Protein 3Q6S (pdb70)

Foldseek 3Di:
DDDDCSVVFAWDAFDAWDCVVVAIWTFTDGPPDPDTDTDGCVVCCPVPVVRVVVVVVVDDDDDDDD/DDDDCRVVFAWDAFDDWDCVVVAIWTFTDTPPDPDTHIDGPVVCCPVPVVRVVVVVVVVDDDDDDDD/DDDCVVVFAFDAFDDWDQDPNFIWTFTDGPPDPDTHIDGVVVCCPPPVVRVVVNVVVVDDDPPD/DDDCVVVFAFDAFPAWDCPVVAIWTFTDGPPDDDTHIDGPVVCCPPPVVRVVVVVVVVDDDDDDD/DDDDDDDDDDDDDD/DDDDDDDDDDDDDDDD

B-factor: mean 37.42, std 15.38, range [12.49, 129.28]

Radius of gyration: 20.66 Å; Cα contacts (8 Å, |Δi|>4): 546; chains: 6; bounding box: 61×50×53 Å

CATH classification: 2.40.50.40

Solvent-accessible surface area: 15597 Å² total; per-residue (Å²): 130,90,163,6,31,79,65,66,66,102,22,26,31,4,24,6,11,45,76,109,87,72,72,26,32,0,4,0,0,1,56,94,28,76,68,0,3,69,1,40,4,158,49,0,17,98,120,12,32,87,31,0,2,48,3,0,66,54,20,26,9,51,68,81,129,165,228,83,193,5,29,79,64,70,59,108,22,62,125,7,73,6,0,12,50,91,78,75,82,37,32,0,44,0,46,0,97,158,22,144,128,27,27,82,1,39,4,162,53,0,16,111,119,12,30,83,27,0,2,50,7,0,65,126,76,24,48,64,32,63,2,36,61,132,72,6,28,84,53,67,66,101,23,45,40,3,22,13,6,69,92,56,122,71,84,24,28,0,24,0,7,0,86,151,25,95,111,6,22,62,0,41,2,170,55,0,16,110,121,13,30,88,32,0,2,48,4,0,64,55,29,27,5,20,102,66,94,119,72,5,32,82,56,66,63,108,27,75,126,10,68,7,1,0,52,72,77,73,74,30,29,0,42,0,33,1,93,143,26,142,132,36,26,44,0,42,4,150,54,0,15,110,122,10,29,76,34,0,2,67,7,0,69,141,71,21,49,53,27,38,67,107,177,92,54,120,55,20,0,0,42,2,164,64,48,162,156,140,80,70,113,22,17,0,0,78,2,77,92,38,83,159

Structure (mmCIF, N/CA/C/O backbone):
data_3Q6S
#
_entry.id   3Q6S
#
_cell.length_a   76.816
_cell.length_b   108.893
_cell.length_c   41.938
_cell.angle_alpha   90.00
_cell.angle_beta   90.00
_cell.angle_gamma   90.00
#
_symmetry.space_group_name_H-M   'P 21 21 2'
#
loop_
_entity.id
_entity.type
_entity.pdbx_description
1 polymer 'Chromobox protein homolog 1'
2 polymer 'Shugoshin-like 1'
3 water water
#
loop_
_atom_site.group_PDB
_atom_site.id
_atom_site.type_symbol
_atom_site.label_atom_id
_atom_site.label_alt_id
_atom_site.label_comp_id
_atom_site.label_asym_id
_atom_site.label_entity_id
_atom_site.label_seq_id
_atom_site.pdbx_PDB_ins_code
_atom_site.Cartn_x
_atom_site.Cartn_y
_atom_site.Cartn_z
_atom_site.occupancy
_atom_site.B_iso_or_equiv
_atom_site.auth_seq_id
_atom_site.auth_comp_id
_atom_site.auth_asym_id
_atom_site.auth_atom_id
_atom_site.pdbx_PDB_model_num
ATOM 1 N N . LYS A 1 2 ? 13.071 7.784 -2.223 1.00 57.25 109 LYS A N 1
ATOM 2 C CA . LYS A 1 2 ? 11.620 7.810 -2.148 1.00 53.77 109 LYS A CA 1
ATOM 3 C C . LYS A 1 2 ? 11.087 7.502 -0.746 1.00 56.69 109 LYS A C 1
ATOM 4 O O . LYS A 1 2 ? 10.067 8.069 -0.359 1.00 65.10 109 LYS A O 1
ATOM 6 N N . PRO A 1 3 ? 11.756 6.601 0.017 1.00 55.79 110 PRO A N 1
ATOM 7 C CA . PRO A 1 3 ? 11.119 6.198 1.284 1.00 48.91 110 PRO A CA 1
ATOM 8 C C . PRO A 1 3 ? 11.050 7.372 2.272 1.00 45.37 110 PRO A C 1
ATOM 9 O O . PRO A 1 3 ? 12.051 8.062 2.520 1.00 48.22 110 PRO A O 1
ATOM 13 N N . ARG A 1 4 ? 9.854 7.607 2.794 1.00 40.20 111 ARG A N 1
ATOM 14 C CA . ARG A 1 4 ? 9.628 8.644 3.794 1.00 38.26 111 ARG A CA 1
ATOM 15 C C . ARG A 1 4 ? 8.709 8.071 4.853 1.00 37.84 111 ARG A C 1
ATOM 16 O O . ARG A 1 4 ? 8.072 7.044 4.623 1.00 39.13 111 ARG A O 1
ATOM 24 N N . GLY A 1 5 ? 8.648 8.729 6.010 1.00 29.64 112 GLY A N 1
ATOM 25 C CA . GLY A 1 5 ? 7.813 8.277 7.102 1.00 27.41 112 GLY A CA 1
ATOM 26 C C . GLY A 1 5 ? 8.359 7.020 7.745 1.00 31.40 112 GLY A C 1
ATOM 27 O O . GLY A 1 5 ? 9.573 6.777 7.741 1.00 29.88 112 GLY A O 1
ATOM 28 N N . PHE A 1 6 ? 7.453 6.215 8.294 1.00 29.80 113 PHE A N 1
ATOM 29 C CA . PHE A 1 6 ? 7.837 4.980 8.955 1.00 25.74 113 PHE A CA 1
ATOM 30 C C . PHE A 1 6 ? 8.558 4.062 7.957 1.00 36.13 113 PHE A C 1
ATOM 31 O O . PHE A 1 6 ? 9.304 3.182 8.361 1.00 32.04 113 PHE A O 1
ATOM 39 N N . ALA A 1 7 ? 8.352 4.296 6.664 1.00 37.32 114 ALA A N 1
ATOM 40 C CA . ALA A 1 7 ? 8.984 3.452 5.646 1.00 43.55 114 ALA A CA 1
ATOM 41 C C . ALA A 1 7 ? 10.498 3.589 5.668 1.00 44.70 114 ALA A C 1
ATOM 42 O O . ALA A 1 7 ? 11.198 2.723 5.153 1.00 50.37 114 ALA A O 1
ATOM 44 N N . ARG A 1 8 ? 11.011 4.678 6.250 1.00 40.48 115 ARG A N 1
ATOM 45 C CA . ARG A 1 8 ? 12.450 4.843 6.364 1.00 41.73 115 ARG A CA 1
ATOM 46 C C . ARG A 1 8 ? 13.021 3.785 7.281 1.00 46.63 115 ARG A C 1
ATOM 47 O O . ARG A 1 8 ? 14.229 3.587 7.318 1.00 48.12 115 ARG A O 1
ATOM 55 N N . GLY A 1 9 ? 12.157 3.130 8.047 1.00 36.22 116 GLY A N 1
ATOM 56 C CA . GLY A 1 9 ? 12.615 2.176 9.039 1.00 42.72 116 GLY A CA 1
ATOM 57 C C . GLY A 1 9 ? 13.433 2.764 10.177 1.00 44.24 116 GLY A C 1
ATOM 58 O O . GLY A 1 9 ? 14.311 2.086 10.716 1.00 43.97 116 GLY A O 1
ATOM 59 N N . LEU A 1 10 ? 13.152 4.014 10.563 1.00 41.39 117 LEU A N 1
ATOM 60 C CA . LEU A 1 10 ? 13.835 4.630 11.707 1.00 32.32 117 LEU A CA 1
ATOM 61 C C . LEU A 1 10 ? 12.881 4.727 12.880 1.00 35.58 117 LEU A C 1
ATOM 62 O O . LEU A 1 10 ? 11.668 4.632 12.691 1.00 29.95 117 LEU A O 1
ATOM 67 N N . GLU A 1 11 ? 13.431 4.915 14.079 1.00 32.74 118 GLU A N 1
ATOM 68 C CA . GLU A 1 11 ? 12.620 5.022 15.294 1.00 35.63 118 GLU A CA 1
ATOM 69 C C . GLU A 1 11 ? 12.112 6.451 15.565 1.00 28.93 118 GLU A C 1
ATOM 70 O O . GLU A 1 11 ? 12.881 7.391 15.487 1.00 29.59 118 GLU A O 1
ATOM 76 N N . PRO A 1 12 ? 10.807 6.596 15.894 1.00 25.42 119 PRO A N 1
ATOM 77 C CA . PRO A 1 12 ? 10.247 7.904 16.233 1.00 26.17 119 PRO A CA 1
ATOM 78 C C . PRO A 1 12 ? 10.955 8.552 17.417 1.00 33.14 119 PRO A C 1
ATOM 79 O O . PRO A 1 12 ? 11.148 7.931 18.456 1.00 34.84 119 PRO A O 1
ATOM 83 N N . GLU A 1 13 ? 11.317 9.820 17.274 1.00 27.29 120 GLU A N 1
ATOM 84 C CA . GLU A 1 13 ? 11.898 10.558 18.387 1.00 26.94 120 GLU A CA 1
ATOM 85 C C . GLU A 1 13 ? 10.821 11.443 19.048 1.00 30.68 120 GLU A C 1
ATOM 86 O O . GLU A 1 13 ? 10.492 11.285 20.221 1.00 26.20 120 GLU A O 1
ATOM 92 N N A ARG A 1 14 ? 10.289 12.390 18.287 0.50 23.10 121 ARG A N 1
ATOM 93 N N B ARG A 1 14 ? 10.252 12.358 18.275 0.50 22.76 121 ARG A N 1
ATOM 94 C CA A ARG A 1 14 ? 9.197 13.219 18.786 0.50 23.97 121 ARG A CA 1
ATOM 95 C CA B ARG A 1 14 ? 9.208 13.228 18.810 0.50 24.34 121 ARG A CA 1
ATOM 96 C C A ARG A 1 14 ? 8.340 13.729 17.631 0.50 21.84 121 ARG A C 1
ATOM 97 C C B ARG A 1 14 ? 8.390 13.876 17.693 0.50 21.35 121 ARG A C 1
ATOM 98 O O A ARG A 1 14 ? 8.772 13.772 16.478 0.50 16.58 121 ARG A O 1
ATOM 99 O O B ARG A 1 14 ? 8.908 14.171 16.615 0.50 20.45 121 ARG A O 1
ATOM 114 N N . ILE A 1 15 ? 7.100 14.059 17.951 1.00 20.93 122 ILE A N 1
ATOM 115 C CA . ILE A 1 15 ? 6.218 14.768 17.015 1.00 19.77 122 ILE A CA 1
ATOM 116 C C . ILE A 1 15 ? 6.343 16.278 17.212 1.00 23.81 122 ILE A C 1
ATOM 117 O O . ILE A 1 15 ? 6.219 16.780 18.324 1.00 25.36 122 ILE A O 1
ATOM 122 N N . ILE A 1 16 ? 6.623 17.003 16.138 1.00 17.06 123 ILE A N 1
ATOM 123 C CA . ILE A 1 16 ? 6.884 18.428 16.271 1.00 19.05 123 ILE A CA 1
ATOM 124 C C . ILE A 1 16 ? 5.794 19.330 15.663 1.00 30.52 123 ILE A C 1
ATOM 125 O O . ILE A 1 16 ? 5.866 20.544 15.795 1.00 30.76 123 ILE A O 1
ATOM 130 N N . GLY A 1 17 ? 4.796 18.752 14.998 1.00 25.74 124 GLY A N 1
ATOM 131 C CA . GLY A 1 17 ? 3.717 19.570 14.421 1.00 20.76 124 GLY A CA 1
ATOM 132 C C . GLY A 1 17 ? 2.580 18.664 13.981 1.00 22.60 124 GLY A C 1
ATOM 133 O O . GLY A 1 17 ? 2.743 17.455 13.984 1.00 17.35 124 GLY A O 1
ATOM 134 N N . ALA A 1 18 ? 1.445 19.242 13.588 1.00 20.54 125 ALA A N 1
ATOM 135 C CA . ALA A 1 18 ? 0.320 18.464 13.078 1.00 24.53 125 ALA A CA 1
ATOM 136 C C . ALA A 1 18 ? -0.480 19.304 12.072 1.00 20.79 125 ALA A C 1
ATOM 137 O O . ALA A 1 18 ? -0.587 20.530 12.201 1.00 25.64 125 ALA A O 1
ATOM 139 N N . THR A 1 19 ? -1.089 18.640 11.099 1.00 19.19 126 THR A N 1
ATOM 140 C CA . THR A 1 19 ? -1.979 19.347 10.193 1.00 20.56 126 THR A CA 1
ATOM 141 C C . THR A 1 19 ? -3.061 18.406 9.682 1.00 23.76 126 THR A C 1
ATOM 142 O O . THR A 1 19 ? -2.798 17.232 9.468 1.00 22.77 126 THR A O 1
ATOM 146 N N . ASP A 1 20 ? -4.281 18.916 9.513 1.00 25.72 127 ASP A N 1
ATOM 147 C CA . ASP A 1 20 ? -5.322 18.119 8.856 1.00 25.51 127 ASP A CA 1
ATOM 148 C C . ASP A 1 20 ? -5.766 18.668 7.494 1.00 34.34 127 ASP A C 1
ATOM 149 O O . ASP A 1 20 ? -6.818 18.274 6.982 1.00 32.45 127 ASP A O 1
ATOM 154 N N . SER A 1 21 ? -4.948 19.538 6.890 1.00 37.42 128 SER A N 1
ATOM 155 C CA . SER A 1 21 ? -5.212 20.079 5.510 1.00 38.58 128 SER A CA 1
ATOM 156 C C . SER A 1 21 ? -5.446 19.070 4.379 1.00 40.10 128 SER A C 1
ATOM 157 O O . SER A 1 21 ? -6.165 19.359 3.386 1.00 40.92 128 SER A O 1
ATOM 160 N N . SER A 1 22 ? -4.800 17.920 4.492 1.00 35.69 129 SER A N 1
ATOM 161 C CA . SER A 1 22 ? -4.919 16.847 3.514 1.00 39.85 129 SER A CA 1
ATOM 162 C C . SER A 1 22 ? -6.272 16.149 3.571 1.00 41.30 129 SER A C 1
ATOM 163 O O . SER A 1 22 ? -6.576 15.311 2.709 1.00 47.08 129 SER A O 1
ATOM 166 N N . GLY A 1 23 ? -7.059 16.475 4.596 1.00 37.53 130 GLY A N 1
ATOM 167 C CA . GLY A 1 23 ? -8.301 15.775 4.879 1.00 44.76 130 GLY A CA 1
ATOM 168 C C . GLY A 1 23 ? -8.171 14.634 5.890 1.00 46.77 130 GLY A C 1
ATOM 169 O O . GLY A 1 23 ? -9.178 14.043 6.304 1.00 44.13 130 GLY A O 1
ATOM 170 N N . GLU A 1 24 ? -6.942 14.291 6.273 1.00 39.46 131 GLU A N 1
ATOM 171 C CA . GLU A 1 24 ? -6.749 13.424 7.430 1.00 35.59 131 GLU A CA 1
ATOM 172 C C . GLU A 1 24 ? -5.651 14.024 8.310 1.00 29.83 131 GLU A C 1
ATOM 173 O O . GLU A 1 24 ? -4.810 14.806 7.834 1.00 26.84 131 GLU A O 1
ATOM 179 N N . LEU A 1 25 ? -5.664 13.675 9.589 1.00 20.80 132 LEU A N 1
ATOM 180 C CA . LEU A 1 25 ? -4.657 14.197 10.516 1.00 17.39 132 LEU A CA 1
ATOM 181 C C . LEU A 1 25 ? -3.264 13.641 10.245 1.00 19.41 132 LEU A C 1
ATOM 182 O O . LEU A 1 25 ? -3.064 12.437 10.164 1.00 22.69 132 LEU A O 1
ATOM 187 N N . MET A 1 26 ? -2.280 14.521 10.104 1.00 17.38 133 MET A N 1
ATOM 188 C CA . MET A 1 26 ? -0.892 14.078 9.825 1.00 19.39 133 MET A CA 1
ATOM 189 C C . MET A 1 26 ? 0.005 14.677 10.885 1.00 20.70 133 MET A C 1
ATOM 190 O O . MET A 1 26 ? -0.235 15.793 11.299 1.00 20.81 133 MET A O 1
ATOM 195 N N . PHE A 1 27 ? 1.029 13.951 11.334 1.00 19.10 134 PHE A N 1
ATOM 196 C CA . PHE A 1 27 ? 1.955 14.489 12.326 1.00 17.24 134 PHE A CA 1
ATOM 197 C C . PHE A 1 27 ? 3.299 14.658 11.678 1.00 19.61 134 PHE A C 1
ATOM 198 O O . PHE A 1 27 ? 3.742 13.816 10.897 1.00 21.49 134 PHE A O 1
ATOM 206 N N . LEU A 1 28 ? 3.965 15.742 12.021 1.00 22.75 135 LEU A N 1
ATOM 207 C CA . LEU A 1 28 ? 5.335 15.920 11.562 1.00 21.33 135 LEU A CA 1
ATOM 208 C C . LEU A 1 28 ? 6.273 15.246 12.561 1.00 19.37 135 LEU A C 1
ATOM 209 O O . LEU A 1 28 ? 6.419 15.672 13.700 1.00 22.78 135 LEU A O 1
ATOM 214 N N . MET A 1 29 ? 6.958 14.206 12.102 1.00 17.91 136 MET A N 1
ATOM 215 C CA . MET A 1 29 ? 7.676 13.306 12.983 1.00 18.56 136 MET A CA 1
ATOM 216 C C . MET A 1 29 ? 9.181 13.482 12.822 1.00 26.55 136 MET A C 1
ATOM 217 O O . MET A 1 29 ? 9.699 13.355 11.718 1.00 25.55 136 MET A O 1
ATOM 222 N N . LYS A 1 30 ? 9.887 13.721 13.916 1.00 23.55 137 LYS A N 1
ATOM 223 C CA . LYS A 1 30 ? 11.343 13.626 13.901 1.00 21.49 137 LYS A CA 1
ATOM 224 C C . LYS A 1 30 ? 11.758 12.218 14.271 1.00 29.49 137 LYS A C 1
ATOM 225 O O . LYS A 1 30 ? 11.115 11.583 15.105 1.00 29.66 137 LYS A O 1
ATOM 231 N N . TRP A 1 31 ? 12.850 11.752 13.671 1.00 28.50 138 TRP A N 1
ATOM 232 C CA . TRP A 1 31 ? 13.326 10.368 13.826 1.00 28.82 138 TRP A CA 1
ATOM 233 C C . TRP A 1 31 ? 14.687 10.326 14.533 1.00 34.02 138 TRP A C 1
ATOM 234 O O . TRP A 1 31 ? 15.523 11.191 14.318 1.00 31.62 138 TRP A O 1
ATOM 245 N N . LYS A 1 32 ? 14.907 9.319 15.366 1.00 28.82 139 LYS A N 1
ATOM 246 C CA . LYS A 1 32 ? 16.187 9.181 16.071 1.00 37.93 139 LYS A CA 1
ATOM 247 C C . LYS A 1 32 ? 17.301 8.944 15.063 1.00 39.39 139 LYS A C 1
ATOM 248 O O . LYS A 1 32 ? 17.097 8.248 14.068 1.00 35.04 139 LYS A O 1
ATOM 254 N N . ASN A 1 33 ? 18.458 9.555 15.317 1.00 38.71 140 ASN A N 1
ATOM 255 C CA . ASN A 1 33 ? 19.657 9.390 14.489 1.00 42.18 140 ASN A 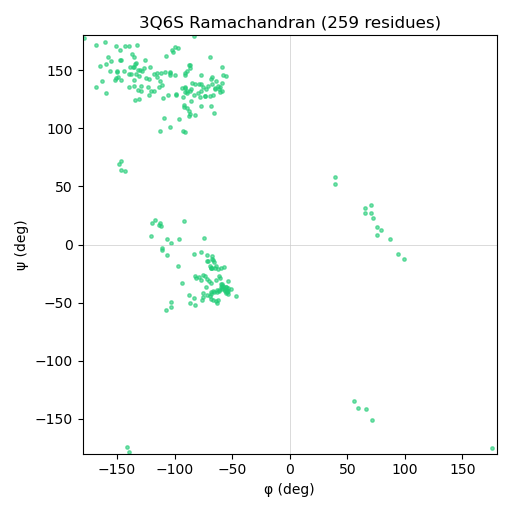CA 1
ATOM 256 C C . ASN A 1 33 ? 19.533 9.937 13.076 1.00 47.64 140 ASN A C 1
ATOM 257 O O . ASN A 1 33 ? 20.206 9.465 12.146 1.00 50.39 140 ASN A O 1
ATOM 262 N N . SER A 1 34 ? 18.668 10.932 12.922 1.00 36.82 141 SER A N 1
ATOM 263 C CA . SER A 1 34 ? 18.452 11.558 11.638 1.00 42.60 141 SER A CA 1
ATOM 264 C C . SER A 1 34 ? 18.048 13.012 11.866 1.00 41.38 141 SER A C 1
ATOM 265 O O . SER A 1 34 ? 17.439 13.337 12.876 1.00 43.26 141 SER A O 1
ATOM 268 N N . ASP A 1 35 ? 18.413 13.883 10.933 1.00 37.44 142 ASP A N 1
ATOM 269 C CA . ASP A 1 35 ? 17.986 15.269 10.976 1.00 43.61 142 ASP A CA 1
ATOM 270 C C . ASP A 1 35 ? 16.758 15.509 10.119 1.00 38.39 142 ASP A C 1
ATOM 271 O O . ASP A 1 35 ? 16.307 16.641 9.995 1.00 45.05 142 ASP A O 1
ATOM 276 N N . GLU A 1 36 ? 16.200 14.448 9.551 1.00 36.61 143 GLU A N 1
ATOM 277 C CA . GLU A 1 36 ? 14.996 14.577 8.748 1.00 45.46 143 GLU A CA 1
ATOM 278 C C . GLU A 1 36 ? 13.694 14.411 9.539 1.00 39.61 143 GLU A C 1
ATOM 279 O O . GLU A 1 36 ? 13.645 13.677 10.557 1.00 34.32 143 GLU A O 1
ATOM 285 N N . ALA A 1 37 ? 12.655 15.134 9.111 1.00 31.78 144 ALA A N 1
ATOM 286 C CA . ALA A 1 37 ? 11.301 14.940 9.672 1.00 26.34 144 ALA A CA 1
ATOM 287 C C . ALA A 1 37 ? 10.317 14.793 8.497 1.00 30.54 144 ALA A C 1
ATOM 288 O O . ALA A 1 37 ? 10.532 15.406 7.460 1.00 33.48 144 ALA A O 1
ATOM 290 N N . ASP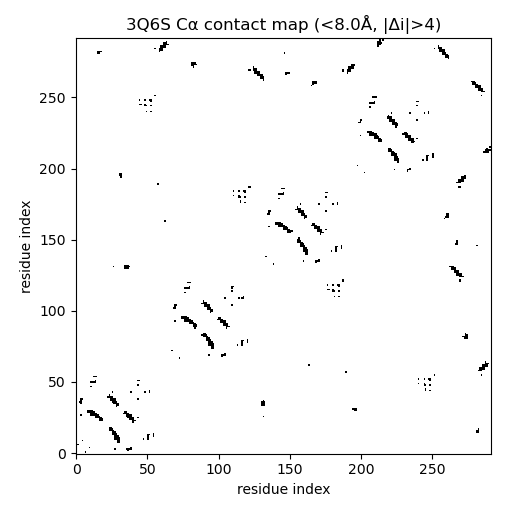 A 1 38 ? 9.277 13.962 8.652 1.00 25.64 145 ASP A N 1
ATOM 291 C CA . ASP A 1 38 ? 8.321 13.654 7.581 1.00 28.87 145 ASP A CA 1
ATOM 292 C C . ASP A 1 38 ? 6.930 13.696 8.166 1.00 23.00 145 ASP A C 1
ATOM 293 O O . ASP A 1 38 ? 6.765 13.347 9.320 1.00 24.77 145 ASP A O 1
ATOM 298 N N . LEU A 1 39 ? 5.919 14.004 7.353 1.00 30.27 146 LEU A N 1
ATOM 299 C CA . LEU A 1 39 ? 4.526 13.821 7.773 1.00 28.18 146 LEU A CA 1
ATOM 300 C C . LEU A 1 39 ? 4.150 12.347 7.746 1.00 26.57 146 LEU A C 1
ATOM 301 O O . LEU A 1 39 ? 4.500 11.614 6.809 1.00 24.66 146 LEU A O 1
ATOM 306 N N . VAL A 1 40 ? 3.479 11.899 8.798 1.00 22.77 147 VAL A N 1
ATOM 307 C CA . VAL A 1 40 ? 3.008 10.531 8.897 1.00 22.28 147 VAL A CA 1
ATOM 308 C C . VAL A 1 40 ? 1.522 10.637 9.299 1.00 20.80 147 VAL A C 1
ATOM 309 O O . VAL A 1 40 ? 1.137 11.583 10.015 1.00 21.38 147 VAL A O 1
ATOM 313 N N . PRO A 1 41 ? 0.701 9.663 8.888 1.00 23.00 148 PRO A N 1
ATOM 314 C CA . PRO A 1 41 ? -0.721 9.629 9.268 1.00 21.89 148 PRO A CA 1
ATOM 315 C C . PRO A 1 41 ? -0.827 9.428 10.761 1.00 21.37 148 PRO A C 1
ATOM 316 O O . PRO A 1 41 ? -0.109 8.610 11.330 1.00 19.88 148 PRO A O 1
ATOM 320 N N . ALA A 1 42 ? -1.682 10.199 11.413 1.00 18.67 149 ALA A N 1
ATOM 321 C CA . ALA A 1 42 ? -1.995 9.969 12.806 1.00 21.58 149 ALA A CA 1
ATOM 322 C C . ALA A 1 42 ? -2.460 8.526 13.049 1.00 25.01 149 ALA A C 1
ATOM 323 O O . ALA A 1 42 ? -2.097 7.921 14.048 1.00 22.63 149 ALA A O 1
ATOM 325 N N . LYS A 1 43 ? -3.218 7.956 12.111 1.00 24.97 150 LYS A N 1
ATOM 326 C CA . LYS A 1 43 ? -3.720 6.587 12.236 1.00 29.03 150 LYS A CA 1
ATOM 327 C C . LYS A 1 43 ? -2.566 5.627 12.465 1.00 31.07 150 LYS A C 1
ATOM 328 O O . LYS A 1 43 ? -2.662 4.685 13.240 1.00 33.20 150 LYS A O 1
ATOM 334 N N . GLU A 1 44 ? -1.446 5.915 11.813 1.00 26.86 151 GLU A N 1
ATOM 335 C CA . GLU A 1 44 ? -0.276 5.048 11.878 1.00 20.06 151 GLU A CA 1
ATOM 336 C C . GLU A 1 44 ? 0.526 5.345 13.141 1.00 20.65 151 GLU A C 1
ATOM 337 O O . GLU A 1 44 ? 0.831 4.434 13.914 1.00 21.08 151 GLU A O 1
ATOM 343 N N . ALA A 1 45 ? 0.859 6.611 13.367 1.00 20.37 152 ALA A N 1
ATOM 344 C CA . ALA A 1 45 ? 1.508 7.012 14.591 1.00 22.11 152 ALA A CA 1
ATOM 345 C C . ALA A 1 45 ? 0.763 6.590 15.877 1.00 20.15 152 ALA A C 1
ATOM 346 O O . ALA A 1 45 ? 1.396 6.212 16.865 1.00 19.90 152 ALA A O 1
ATOM 348 N N . ASN A 1 46 ? -0.561 6.687 15.891 1.00 16.15 153 ASN A N 1
ATOM 349 C CA . ASN A 1 46 ? -1.295 6.367 17.103 1.00 16.18 153 ASN A CA 1
ATOM 350 C C . ASN A 1 46 ? -0.977 4.979 17.607 1.00 19.68 153 ASN A C 1
ATOM 351 O O . ASN A 1 46 ? -0.940 4.763 18.807 1.00 22.60 153 ASN A O 1
ATOM 356 N N . VAL A 1 47 ? -0.814 4.027 16.695 1.00 18.58 154 VAL A N 1
ATOM 357 C CA . VAL A 1 47 ? -0.534 2.642 17.127 1.00 22.91 154 VAL A CA 1
ATOM 358 C C . VAL A 1 47 ? 0.948 2.283 17.187 1.00 23.14 154 VAL A C 1
ATOM 359 O O . VAL A 1 47 ? 1.370 1.489 18.036 1.00 24.88 154 VAL A O 1
ATOM 363 N N . LYS A 1 48 ? 1.749 2.862 16.298 1.00 25.60 155 LYS A N 1
ATOM 364 C CA . LYS A 1 48 ? 3.168 2.505 16.254 1.00 21.92 155 LYS A CA 1
ATOM 365 C C . LYS A 1 48 ? 3.988 3.194 17.347 1.00 25.20 155 LYS A C 1
ATOM 366 O O . LYS A 1 48 ? 5.014 2.683 17.778 1.00 24.27 155 LYS A O 1
ATOM 372 N N . CYS A 1 49 ? 3.555 4.366 17.793 1.00 19.20 156 CYS A N 1
ATOM 373 C CA . CYS A 1 49 ? 4.216 5.020 18.927 1.00 20.68 156 CYS A CA 1
ATOM 374 C C . CYS A 1 49 ? 3.177 5.801 19.764 1.00 22.82 156 CYS A C 1
ATOM 375 O O . CYS A 1 49 ? 3.155 7.024 19.754 1.00 18.68 156 CYS A O 1
ATOM 378 N N . PRO A 1 50 ? 2.314 5.088 20.497 1.00 21.17 157 PRO A N 1
ATOM 379 C CA . PRO A 1 50 ? 1.247 5.790 21.218 1.00 19.34 157 PRO A CA 1
ATOM 380 C C . PRO A 1 50 ? 1.793 6.801 22.203 1.00 20.15 157 PRO A C 1
ATOM 381 O O . PRO A 1 50 ? 1.233 7.905 22.312 1.00 18.40 157 PRO A O 1
ATOM 385 N N . GLN A 1 51 ? 2.885 6.483 22.883 1.00 18.21 158 GLN A N 1
ATOM 386 C CA . GLN A 1 51 ? 3.377 7.398 23.915 1.00 21.83 158 GLN A CA 1
ATOM 387 C C . GLN A 1 51 ? 3.968 8.685 23.332 1.00 24.14 158 GLN A C 1
ATOM 388 O O . GLN A 1 51 ? 3.880 9.751 23.953 1.00 22.94 158 GLN A O 1
ATOM 394 N N . VAL A 1 52 ? 4.549 8.591 22.138 1.00 21.14 159 VAL A N 1
ATOM 395 C CA . VAL A 1 52 ? 5.043 9.769 21.409 1.00 18.05 159 VAL A CA 1
ATOM 396 C C . VAL A 1 52 ? 3.893 10.698 21.003 1.00 18.20 159 VAL A C 1
ATOM 397 O O . VAL A 1 52 ? 3.998 11.939 21.104 1.00 19.07 159 VAL A O 1
ATOM 401 N N . VAL A 1 53 ? 2.795 10.096 20.564 1.00 17.66 160 VAL A N 1
ATOM 402 C CA . VAL A 1 53 ? 1.591 10.866 20.246 1.00 15.46 160 VAL A CA 1
ATOM 403 C C . VAL A 1 53 ? 1.049 11.569 21.524 1.00 16.80 160 VAL A C 1
ATOM 404 O O . VAL A 1 53 ? 0.740 12.767 21.532 1.00 17.72 160 VAL A O 1
ATOM 408 N N . ILE A 1 54 ? 0.906 10.802 22.590 1.00 18.46 161 ILE A N 1
ATOM 409 C CA . ILE A 1 54 ? 0.387 11.350 23.834 1.00 18.49 161 ILE A CA 1
ATOM 410 C C . ILE A 1 54 ? 1.261 12.503 24.344 1.00 19.23 161 ILE A C 1
ATOM 411 O O . ILE A 1 54 ? 0.730 13.493 24.794 1.00 19.72 161 ILE A O 1
ATOM 416 N N A SER A 1 55 ? 2.584 12.352 24.259 0.46 19.91 162 SER A N 1
ATOM 417 N N B SER A 1 55 ? 2.587 12.378 24.277 0.54 19.91 162 SER A N 1
ATOM 418 C CA A SER A 1 55 ? 3.523 13.408 24.644 0.46 22.06 162 SER A CA 1
ATOM 419 C CA B SER A 1 55 ? 3.452 13.478 24.714 0.54 21.59 162 SER A CA 1
ATOM 420 C C A SER A 1 55 ? 3.296 14.720 23.875 0.46 23.52 162 SER A C 1
ATOM 421 C C B SER A 1 55 ? 3.265 14.757 23.879 0.54 23.89 162 SER A C 1
ATOM 422 O O A SER A 1 55 ? 3.337 15.808 24.458 0.46 25.35 162 SER A O 1
ATOM 423 O O B SER A 1 55 ? 3.307 15.866 24.424 0.54 24.87 162 SER A O 1
ATOM 428 N N . PHE A 1 56 ? 3.087 14.610 22.563 1.00 19.14 163 PHE A N 1
ATOM 429 C CA . PHE A 1 56 ? 2.760 15.778 21.701 1.00 21.34 163 PHE A CA 1
ATOM 430 C C . PHE A 1 56 ? 1.509 16.499 22.207 1.00 18.69 163 PHE A C 1
ATOM 431 O O . PHE A 1 56 ? 1.487 17.727 22.323 1.00 18.38 163 PHE A O 1
ATOM 439 N N . TYR A 1 57 ? 0.476 15.744 22.540 1.00 17.34 164 TYR A N 1
ATOM 440 C CA . TYR A 1 57 ? -0.784 16.369 22.962 1.00 17.95 164 TYR A CA 1
ATOM 441 C C . TYR A 1 57 ? -0.650 16.987 24.348 1.00 19.63 164 TYR A C 1
ATOM 442 O O . TYR A 1 57 ? -1.107 18.135 24.597 1.00 18.74 164 TYR A O 1
ATOM 451 N N . GLU A 1 58 ? -0.017 16.244 25.248 1.00 19.50 165 GLU A N 1
ATOM 452 C CA . GLU A 1 58 ? 0.109 16.673 26.650 1.00 23.63 165 GLU A CA 1
ATOM 453 C C . GLU A 1 58 ? 0.810 17.998 26.773 1.00 28.18 165 GLU A C 1
ATOM 454 O O . GLU A 1 58 ? 0.486 18.802 27.634 1.00 25.09 165 GLU A O 1
ATOM 460 N N . GLU A 1 59 ? 1.782 18.224 25.908 1.00 20.47 166 GLU A N 1
ATOM 461 C CA . GLU A 1 59 ? 2.508 19.502 25.884 1.00 27.74 166 GLU A CA 1
ATOM 462 C C . GLU A 1 59 ? 1.717 20.694 25.345 1.00 29.18 166 GLU A C 1
ATOM 463 O O . GLU A 1 59 ? 2.165 21.834 25.496 1.00 25.27 166 GLU A O 1
ATOM 469 N N . ARG A 1 60 ? 0.583 20.437 24.686 1.00 23.85 167 ARG A N 1
ATOM 470 C CA . ARG A 1 60 ? -0.156 21.487 23.980 1.00 20.27 167 ARG A CA 1
ATOM 471 C C . ARG A 1 60 ? -1.552 21.743 24.533 1.00 19.81 167 ARG A C 1
ATOM 472 O O . ARG A 1 60 ? -2.377 22.308 23.843 1.00 20.84 167 ARG A O 1
ATOM 480 N N . LEU A 1 61 ? -1.776 21.345 25.783 1.00 20.37 168 LEU A N 1
ATOM 481 C CA . LEU A 1 61 ? -3.070 21.568 26.417 1.00 26.40 168 LEU A CA 1
ATOM 482 C C . LEU A 1 61 ? -3.264 23.043 26.722 1.00 27.00 168 LEU A C 1
ATOM 483 O O . LEU A 1 61 ? -2.353 23.726 27.200 1.00 25.70 168 LEU A O 1
ATOM 488 N N . THR A 1 62 ? -4.466 23.521 26.436 1.00 21.18 169 THR A N 1
ATOM 489 C CA . THR A 1 62 ? -4.882 24.822 26.851 1.00 21.81 169 THR A CA 1
ATOM 490 C C . THR A 1 62 ? -6.310 24.687 27.415 1.00 23.81 169 THR A C 1
ATOM 491 O O . THR A 1 62 ? -7.156 23.987 26.849 1.00 25.09 169 THR A O 1
ATOM 495 N N . TRP A 1 63 ? -6.539 25.345 28.536 1.00 25.87 170 TRP A N 1
ATOM 496 C CA . TRP A 1 63 ? -7.717 25.092 29.363 1.00 27.12 170 TRP A CA 1
ATOM 497 C C . TRP A 1 63 ? -8.718 26.247 29.288 1.00 30.65 170 TRP A C 1
ATOM 498 O O . TRP A 1 63 ? -8.341 27.404 29.124 1.00 30.04 170 TRP A O 1
ATOM 509 N N . HIS A 1 64 ? -9.996 25.908 29.409 1.00 27.27 171 HIS A N 1
ATOM 510 C CA . HIS A 1 64 ? -11.057 26.891 29.552 1.00 26.73 171 HIS A CA 1
ATOM 511 C C . HIS A 1 64 ? -12.025 26.324 30.585 1.00 34.74 171 HIS A C 1
ATOM 512 O O . HIS A 1 64 ? -11.906 25.172 31.000 1.00 34.47 171 HIS A O 1
ATOM 519 N N . SER A 1 65 ? -12.985 27.116 31.030 1.00 32.37 172 SER A N 1
ATOM 520 C CA . SER A 1 65 ? -13.942 26.555 31.959 1.00 27.41 172 SER A CA 1
ATOM 521 C C . SER A 1 65 ? -15.318 27.186 31.783 1.00 34.09 172 SER A C 1
ATOM 522 O O . SER A 1 65 ? -15.455 28.271 31.213 1.00 35.42 172 SER A O 1
ATOM 525 N N . TYR A 1 66 ? -16.331 26.469 32.249 1.00 29.85 173 TYR A N 1
ATOM 526 C CA . TYR A 1 66 ? -17.685 27.018 32.341 1.00 34.25 173 TYR A CA 1
ATOM 527 C C . TYR A 1 66 ? -18.485 26.193 33.350 1.00 39.26 173 TYR A C 1
ATOM 528 O O . TYR A 1 66 ? -18.170 25.027 33.600 1.00 36.25 173 TYR A O 1
ATOM 537 N N . PRO A 1 67 ? -19.525 26.801 33.937 1.00 51.63 174 PRO A N 1
ATOM 538 C CA . PRO A 1 67 ? -20.286 26.143 35.011 1.00 57.35 174 PRO A CA 1
ATOM 539 C C . PRO A 1 67 ? -20.923 24.786 34.640 1.00 55.07 174 PRO A C 1
ATOM 540 O O . PRO A 1 67 ? -21.221 24.513 33.474 1.00 52.08 174 PRO A O 1
ATOM 544 N N . LYS B 1 2 ? 31.843 13.113 51.701 1.00 50.84 109 LYS B N 1
ATOM 545 C CA . LYS B 1 2 ? 32.243 14.193 50.797 1.00 55.02 109 LYS B CA 1
ATOM 546 C C . LYS B 1 2 ? 31.096 14.633 49.891 1.00 54.77 109 LYS B C 1
ATOM 547 O O . LYS B 1 2 ? 30.672 13.874 49.014 1.00 55.18 109 LYS B O 1
ATOM 553 N N . PRO B 1 3 ? 30.606 15.873 50.083 1.00 53.90 110 PRO B N 1
ATOM 554 C CA . PRO B 1 3 ? 29.445 16.379 49.328 1.00 55.11 110 PRO B CA 1
ATOM 555 C C . PRO B 1 3 ? 29.681 16.380 47.818 1.00 46.59 110 PRO B C 1
ATOM 556 O O . PRO B 1 3 ? 30.833 16.472 47.352 1.00 41.04 110 PRO B O 1
ATOM 560 N N . ARG B 1 4 ? 28.582 16.275 47.076 1.00 43.48 111 ARG B N 1
ATOM 561 C CA . ARG B 1 4 ? 28.608 16.332 45.619 1.00 49.30 111 ARG B CA 1
ATOM 562 C C . ARG B 1 4 ? 27.500 17.241 45.095 1.00 42.52 111 ARG B C 1
ATOM 563 O O . ARG B 1 4 ? 26.493 17.475 45.783 1.00 40.83 111 ARG B O 1
ATOM 571 N N . GLY B 1 5 ? 27.693 17.778 43.892 1.00 38.05 112 GLY B N 1
ATOM 572 C CA . GLY B 1 5 ? 26.691 18.637 43.289 1.00 28.80 112 GLY B CA 1
ATOM 573 C C . GLY B 1 5 ? 26.382 19.856 44.139 1.00 30.09 112 GLY B C 1
ATOM 574 O O . GLY B 1 5 ? 27.274 20.495 44.721 1.00 33.45 112 GLY B O 1
ATOM 575 N N . PHE B 1 6 ? 25.102 20.199 44.177 1.00 33.72 113 PHE B N 1
ATOM 576 C CA . PHE B 1 6 ? 24.628 21.398 44.857 1.00 30.25 113 PHE B CA 1
ATOM 577 C C . PHE B 1 6 ? 24.916 21.347 46.353 1.00 36.37 113 PHE B C 1
ATOM 578 O O . PHE B 1 6 ? 24.976 22.378 47.017 1.00 36.99 113 PHE B O 1
ATOM 586 N N . ALA B 1 7 ? 25.112 20.145 46.875 1.00 33.44 114 ALA B N 1
ATOM 587 C CA . ALA B 1 7 ? 25.413 19.976 48.302 1.00 43.37 114 ALA B CA 1
ATOM 588 C C . ALA B 1 7 ? 26.781 20.550 48.656 1.00 42.51 114 ALA B C 1
ATOM 589 O O . ALA B 1 7 ? 27.101 20.725 49.831 1.00 41.10 114 ALA B O 1
ATOM 591 N N . ARG B 1 8 ? 27.590 20.871 47.647 1.00 31.84 115 ARG B N 1
ATOM 592 C CA . ARG B 1 8 ? 28.901 21.416 47.954 1.00 31.34 115 ARG B CA 1
ATOM 593 C C . ARG B 1 8 ? 28.844 22.879 48.374 1.00 35.69 115 ARG B C 1
ATOM 594 O O . ARG B 1 8 ? 29.859 23.449 48.756 1.00 38.23 115 ARG B O 1
ATOM 602 N N . GLY B 1 9 ? 27.658 23.476 48.280 1.00 34.90 116 GLY B N 1
ATOM 603 C CA . GLY B 1 9 ? 27.438 24.853 48.689 1.00 30.40 116 GLY B CA 1
ATOM 604 C C . GLY B 1 9 ? 27.964 25.907 47.722 1.00 35.61 116 GLY B C 1
ATOM 605 O O . GLY B 1 9 ? 27.937 27.099 48.039 1.00 38.75 116 GLY B O 1
ATOM 606 N N . LEU B 1 10 ? 28.421 25.481 46.541 1.00 30.93 117 LEU B N 1
ATOM 607 C CA . LEU B 1 10 ? 29.007 26.395 45.559 1.00 26.23 117 LEU B CA 1
ATOM 608 C C . LEU B 1 10 ? 27.987 27.030 44.620 1.00 31.00 117 LEU B C 1
ATOM 609 O O . LEU B 1 10 ? 26.914 26.470 44.384 1.00 33.65 117 LEU B O 1
ATOM 614 N N . GLU B 1 11 ? 28.321 28.208 44.093 1.00 28.53 118 GLU B N 1
ATOM 615 C CA . GLU B 1 11 ? 27.462 28.868 43.121 1.00 31.61 118 GLU B CA 1
ATOM 616 C C . GLU B 1 11 ? 27.698 28.221 41.739 1.00 32.42 118 GLU B C 1
ATOM 617 O O . GLU B 1 11 ? 28.838 28.050 41.310 1.00 30.59 118 GLU B O 1
ATOM 623 N N . PRO B 1 12 ? 26.618 27.846 41.056 1.00 23.61 119 PRO B N 1
ATOM 624 C CA . PRO B 1 12 ? 26.739 27.285 39.695 1.00 27.15 119 PRO B CA 1
ATOM 625 C C . PRO B 1 12 ? 27.339 28.315 38.754 1.00 27.01 119 PRO B C 1
ATOM 626 O O . PRO B 1 12 ? 26.937 29.492 38.800 1.00 31.18 119 PRO B O 1
ATOM 630 N N . GLU B 1 13 ? 28.272 27.904 37.908 1.00 24.72 120 GLU B N 1
ATOM 631 C CA . GLU B 1 13 ? 28.798 28.813 36.880 1.00 21.69 120 GLU B CA 1
ATOM 632 C C . GLU B 1 13 ? 28.254 28.575 35.453 1.00 19.21 120 GLU B C 1
ATOM 633 O O . GLU B 1 13 ? 27.805 29.514 34.777 1.00 22.09 120 GLU B O 1
ATOM 639 N N . ARG B 1 14 ? 28.283 27.324 34.999 1.00 18.20 121 ARG B N 1
ATOM 640 C CA . ARG B 1 14 ? 28.050 27.021 33.597 1.00 28.47 121 ARG B CA 1
ATOM 641 C C . ARG B 1 14 ? 27.862 25.525 33.445 1.00 23.16 121 ARG B C 1
ATOM 642 O O . ARG B 1 14 ? 28.610 24.731 34.022 1.00 24.51 121 ARG B O 1
ATOM 650 N N . ILE B 1 15 ? 26.868 25.143 32.663 1.00 25.13 122 ILE B N 1
ATOM 651 C CA . ILE B 1 15 ? 26.709 23.741 32.302 1.00 22.66 122 ILE B CA 1
ATOM 652 C C . ILE B 1 15 ? 27.602 23.431 31.130 1.00 25.42 122 ILE B C 1
ATOM 653 O O . ILE B 1 15 ? 27.599 24.119 30.084 1.00 24.17 122 ILE B O 1
ATOM 658 N N . ILE B 1 16 ? 28.389 22.380 31.285 1.00 22.92 123 ILE B N 1
ATOM 659 C CA . ILE B 1 16 ? 29.330 22.081 30.231 1.00 28.97 123 ILE B CA 1
ATOM 660 C C . ILE B 1 16 ? 28.940 20.877 29.420 1.00 27.56 123 ILE B C 1
ATOM 661 O O . ILE B 1 16 ? 29.505 20.649 28.364 1.00 31.87 123 ILE B O 1
ATOM 666 N N . GLY B 1 17 ? 27.924 20.144 29.867 1.00 24.63 124 GLY B N 1
ATOM 667 C CA . GLY B 1 17 ? 27.432 19.054 29.054 1.00 27.61 124 GLY B CA 1
ATOM 668 C C . GLY B 1 17 ? 26.260 18.383 29.728 1.00 28.07 124 GLY B C 1
ATOM 669 O O . GLY B 1 17 ? 25.876 18.721 30.846 1.00 28.09 124 GLY B O 1
ATOM 670 N N . ALA B 1 18 ? 25.701 17.399 29.055 1.00 26.81 125 ALA B N 1
ATOM 671 C CA . ALA B 1 18 ? 24.466 16.797 29.527 1.00 27.82 125 ALA B CA 1
ATOM 672 C C . ALA B 1 18 ? 24.445 15.340 29.122 1.00 35.27 125 ALA B C 1
ATOM 673 O O . ALA B 1 18 ? 24.962 14.977 28.049 1.00 32.39 125 ALA B O 1
ATOM 675 N N . THR B 1 19 ? 23.877 14.507 29.991 1.00 34.75 126 THR B N 1
ATOM 676 C CA . THR B 1 19 ? 23.697 13.086 29.668 1.00 39.93 126 THR B CA 1
ATOM 677 C C . THR B 1 19 ? 22.392 12.567 30.239 1.00 41.88 126 THR B C 1
ATOM 678 O O . THR B 1 19 ? 21.921 13.047 31.277 1.00 37.01 126 THR B O 1
ATOM 682 N N . ASP B 1 20 ? 21.798 11.593 29.557 1.00 45.88 127 ASP B N 1
ATOM 683 C CA . ASP B 1 20 ? 20.568 10.970 30.052 1.00 54.29 127 ASP B CA 1
ATOM 684 C C . ASP B 1 20 ? 20.792 9.482 30.270 1.00 58.96 127 ASP B C 1
ATOM 685 O O . ASP B 1 20 ? 19.845 8.711 30.377 1.00 59.06 127 ASP B O 1
ATOM 690 N N . SER B 1 21 ? 22.054 9.089 30.355 1.00 63.60 128 SER B N 1
ATOM 691 C CA . SER B 1 21 ? 22.398 7.685 30.479 1.00 68.62 128 SER B CA 1
ATOM 692 C C . SER B 1 21 ? 21.871 7.095 31.785 1.00 70.49 128 SER B C 1
ATOM 693 O O . SER B 1 21 ? 21.529 5.921 31.839 1.00 77.46 128 SER B O 1
ATOM 696 N N . SER B 1 22 ? 21.783 7.909 32.833 1.00 64.93 129 SER B N 1
ATOM 697 C CA . SER B 1 22 ? 21.315 7.419 34.127 1.00 61.35 129 SER B CA 1
ATOM 698 C C . SER B 1 22 ? 19.796 7.188 34.137 1.00 60.84 129 SER B C 1
ATOM 699 O O . SER B 1 22 ? 19.204 6.876 35.176 1.00 60.15 129 SER B O 1
ATOM 702 N N . GLY B 1 23 ? 19.173 7.342 32.975 1.00 52.63 130 GLY B N 1
ATOM 703 C CA . GLY B 1 23 ? 17.730 7.268 32.865 1.00 50.40 130 GLY B CA 1
ATOM 704 C C . GLY B 1 23 ? 17.079 8.556 33.309 1.00 55.72 130 GLY B C 1
ATOM 705 O O . GLY B 1 23 ? 15.865 8.621 33.502 1.00 57.95 130 GLY B O 1
ATOM 706 N N . GLU B 1 24 ? 17.901 9.590 33.473 1.00 49.09 131 GLU B N 1
ATOM 707 C CA . GLU B 1 24 ? 17.432 10.880 33.947 1.00 46.17 131 GLU B CA 1
ATOM 708 C C . GLU B 1 24 ? 18.369 11.935 33.369 1.00 33.63 131 GLU B C 1
ATOM 709 O O . GLU B 1 24 ? 19.564 11.705 33.283 1.00 37.54 131 GLU B O 1
ATOM 715 N N . LEU B 1 25 ? 17.830 13.076 32.967 1.00 37.94 132 LEU B N 1
ATOM 716 C CA . LEU B 1 25 ? 18.685 14.121 32.432 1.00 38.38 132 LEU B CA 1
ATOM 717 C C . LEU B 1 25 ? 19.573 14.695 33.527 1.00 31.83 132 LEU B C 1
ATOM 718 O O . LEU B 1 25 ? 19.079 15.232 34.511 1.00 36.59 132 LEU B O 1
ATOM 723 N N . MET B 1 26 ? 20.882 14.574 33.341 1.00 30.84 133 MET B N 1
ATOM 724 C CA . MET B 1 26 ? 21.865 15.129 34.277 1.00 30.53 133 MET B CA 1
ATOM 725 C C . MET B 1 26 ? 22.705 16.191 33.539 1.00 27.59 133 MET B C 1
ATOM 726 O O . MET B 1 26 ? 22.907 16.077 32.353 1.00 27.44 133 MET B O 1
ATOM 731 N N . PHE B 1 27 ? 23.141 17.234 34.242 1.00 26.52 134 PHE B N 1
ATOM 732 C CA . PHE B 1 27 ? 23.972 18.292 33.640 1.00 27.59 134 PHE B CA 1
ATOM 733 C C . PHE B 1 27 ? 25.334 18.174 34.322 1.00 27.54 134 PHE B C 1
ATOM 734 O O . PHE B 1 27 ? 25.387 17.980 35.541 1.00 30.16 134 PHE B O 1
ATOM 742 N N . LEU B 1 28 ? 26.418 18.249 33.564 1.00 27.15 135 LEU B N 1
ATOM 743 C CA . LEU B 1 28 ? 27.750 18.385 34.158 1.00 25.66 135 LEU B CA 1
ATOM 744 C C . LEU B 1 28 ? 27.939 19.862 34.475 1.00 28.26 135 LEU B C 1
ATOM 745 O O . LEU B 1 28 ? 28.010 20.694 33.576 1.00 25.42 135 LEU B O 1
ATOM 750 N N . MET B 1 29 ? 27.971 20.191 35.758 1.00 27.47 136 MET B N 1
ATOM 751 C CA . MET B 1 29 ? 28.025 21.575 36.193 1.00 23.63 136 MET B CA 1
ATOM 752 C C . MET B 1 29 ? 29.422 22.061 36.552 1.00 30.77 136 MET B C 1
ATOM 753 O O . MET B 1 29 ? 30.113 21.459 37.379 1.00 29.13 136 MET B O 1
ATOM 758 N N . LYS B 1 30 ? 29.818 23.182 35.974 1.00 28.35 137 LYS B N 1
ATOM 759 C CA . LYS B 1 30 ? 30.993 23.864 36.478 1.00 31.39 137 LYS B CA 1
ATOM 760 C C . LYS B 1 30 ? 30.552 24.829 37.567 1.00 29.33 137 LYS B C 1
ATOM 761 O O . LYS B 1 30 ? 29.598 25.597 37.358 1.00 28.46 137 LYS B O 1
ATOM 767 N N . TRP B 1 31 ? 31.226 24.780 38.720 1.00 26.33 138 TRP B N 1
ATOM 768 C CA . TRP B 1 31 ? 30.901 25.638 39.869 1.00 24.55 138 TRP B CA 1
ATOM 769 C C . TRP B 1 31 ? 31.848 26.807 39.906 1.00 27.70 138 TRP B C 1
ATOM 770 O O . TRP B 1 31 ? 33.012 26.662 39.550 1.00 26.35 138 TRP B O 1
ATOM 781 N N . LYS B 1 32 ? 31.362 27.969 40.347 1.00 26.09 139 LYS B N 1
ATOM 782 C CA . LYS B 1 32 ? 32.234 29.110 40.525 1.00 27.65 139 LYS B CA 1
ATOM 783 C C . LYS B 1 32 ? 33.341 28.805 41.549 1.00 25.97 139 LYS B C 1
ATOM 784 O O . LYS B 1 32 ? 33.083 28.276 42.645 1.00 28.36 139 LYS B O 1
ATOM 790 N N . ASN B 1 33 ? 34.570 29.118 41.157 1.00 32.36 140 ASN B N 1
ATOM 791 C CA . ASN B 1 33 ? 35.734 28.974 42.026 1.00 35.26 140 ASN B CA 1
ATOM 792 C C . ASN B 1 33 ? 36.218 27.549 42.208 1.00 37.57 140 ASN B C 1
ATOM 793 O O . ASN B 1 33 ? 37.008 27.287 43.095 1.00 40.82 140 ASN B O 1
ATOM 798 N N . SER B 1 34 ? 35.763 26.639 41.358 1.00 29.68 141 S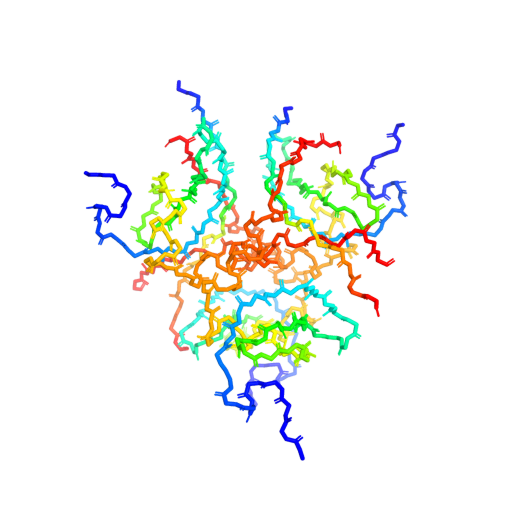ER B N 1
ATOM 799 C CA . SER B 1 34 ? 36.265 25.286 41.367 1.00 29.71 141 SER B CA 1
ATOM 800 C C . SER B 1 34 ? 36.446 24.726 39.963 1.00 37.50 141 SER B C 1
ATOM 801 O O . SER B 1 34 ? 35.572 24.870 39.117 1.00 35.37 141 SER B O 1
ATOM 804 N N . ASP B 1 35 ? 37.578 24.057 39.734 1.00 34.45 142 ASP B N 1
ATOM 805 C CA . ASP B 1 35 ? 37.834 23.372 38.476 1.00 30.95 142 ASP B CA 1
ATOM 806 C C . ASP B 1 35 ? 37.214 21.974 38.403 1.00 33.88 142 ASP B C 1
ATOM 807 O O . ASP B 1 35 ? 37.239 21.348 37.351 1.00 35.46 142 ASP B O 1
ATOM 812 N N . GLU B 1 36 ? 36.671 21.485 39.517 1.00 32.78 143 GLU B N 1
ATOM 813 C CA . GLU B 1 36 ? 36.071 20.147 39.551 1.00 35.88 143 GLU B CA 1
ATOM 814 C C . GLU B 1 36 ? 34.568 20.243 39.349 1.00 33.85 143 GLU B C 1
ATOM 815 O O . GLU B 1 36 ? 33.833 20.692 40.248 1.00 27.26 143 GLU B O 1
ATOM 821 N N . ALA B 1 37 ? 34.121 19.818 38.173 1.00 30.12 144 ALA B N 1
ATOM 822 C CA . ALA B 1 37 ? 32.701 19.842 37.795 1.00 25.58 144 ALA B CA 1
ATOM 823 C C . ALA B 1 37 ? 32.079 18.535 38.235 1.00 32.70 144 ALA B C 1
ATOM 824 O O . ALA B 1 37 ? 32.761 17.531 38.299 1.00 30.32 144 ALA B O 1
ATOM 826 N N . ASP B 1 38 ? 30.794 18.548 38.568 1.00 28.16 145 ASP B N 1
ATOM 827 C CA . ASP B 1 38 ? 30.110 17.282 38.808 1.00 31.77 145 ASP B CA 1
ATOM 828 C C . ASP B 1 38 ? 28.674 17.283 38.300 1.00 32.86 145 ASP B C 1
ATOM 829 O O . ASP B 1 38 ? 28.162 18.316 37.844 1.00 25.95 145 ASP B O 1
ATOM 834 N N . LEU B 1 39 ? 28.062 16.103 38.311 1.00 30.60 146 LEU B N 1
ATOM 835 C CA . LEU B 1 39 ? 26.732 15.913 37.739 1.00 37.27 146 LEU B CA 1
ATOM 836 C C . LEU B 1 39 ? 25.625 16.321 38.699 1.00 36.35 146 LEU B C 1
ATOM 837 O O . LEU B 1 39 ? 25.699 16.056 39.890 1.00 37.04 146 LEU B O 1
ATOM 842 N N . VAL B 1 40 ? 24.604 16.988 38.172 1.00 29.54 147 VAL B N 1
ATOM 843 C CA . VAL B 1 40 ? 23.485 17.417 38.990 1.00 34.32 147 VAL B CA 1
ATOM 844 C C . VAL B 1 40 ? 22.210 17.190 38.180 1.00 31.74 147 VAL B C 1
ATOM 845 O O . VAL B 1 40 ? 22.222 17.331 36.962 1.00 28.21 147 VAL B O 1
ATOM 849 N N . PRO B 1 41 ? 21.100 16.851 38.848 1.00 33.26 148 PRO B N 1
ATOM 850 C CA . PRO B 1 41 ? 19.891 16.587 38.041 1.00 31.72 148 PRO B CA 1
ATOM 851 C C . PRO B 1 41 ? 19.373 17.848 37.376 1.00 28.10 148 PRO B C 1
ATOM 852 O O . PRO B 1 41 ? 19.435 18.905 37.998 1.00 28.21 148 PRO B O 1
ATOM 856 N N . ALA B 1 42 ? 18.841 17.747 36.154 1.00 30.54 149 ALA B N 1
ATOM 857 C CA . ALA B 1 42 ? 18.296 18.929 35.468 1.00 31.14 149 ALA B CA 1
ATOM 858 C C . ALA B 1 42 ? 17.117 19.526 36.222 1.00 38.54 149 ALA B C 1
ATOM 859 O O . ALA B 1 42 ? 16.982 20.755 36.356 1.00 35.24 149 ALA B O 1
ATOM 861 N N . LYS B 1 43 ? 16.268 18.643 36.729 1.00 37.08 150 LYS B N 1
ATOM 862 C CA . LYS B 1 43 ? 15.140 19.031 37.564 1.00 44.99 150 LYS B CA 1
ATOM 863 C C . LYS B 1 43 ? 15.581 20.020 38.637 1.00 40.81 150 LYS B C 1
ATOM 864 O O . LYS B 1 43 ? 14.922 21.036 38.882 1.00 41.95 150 LYS B O 1
ATOM 870 N N . GLU B 1 44 ? 16.711 19.719 39.268 1.00 37.11 151 GLU B N 1
ATOM 871 C CA . GLU B 1 44 ? 17.242 20.543 40.336 1.00 33.04 151 GLU B CA 1
ATOM 872 C C . GLU B 1 44 ? 17.896 21.842 39.834 1.00 31.18 151 GLU B C 1
ATOM 873 O O . GLU B 1 44 ? 17.649 22.901 40.390 1.00 31.68 151 GLU B O 1
ATOM 879 N N . ALA B 1 45 ? 18.716 21.772 38.776 1.00 29.18 152 ALA B N 1
ATOM 880 C CA . ALA B 1 45 ? 19.256 22.996 38.167 1.00 24.78 152 ALA B CA 1
ATOM 881 C C . ALA B 1 45 ? 18.150 23.945 37.667 1.00 29.78 152 ALA B C 1
ATOM 882 O O . ALA B 1 45 ? 18.270 25.165 37.766 1.00 28.91 152 ALA B O 1
ATOM 884 N N . ASN B 1 46 ? 17.083 23.380 37.121 1.00 30.43 153 ASN B N 1
ATOM 885 C CA . ASN B 1 46 ? 15.989 24.201 36.602 1.00 33.93 153 ASN B CA 1
ATOM 886 C C . ASN B 1 46 ? 15.496 25.157 37.682 1.00 37.79 153 ASN B C 1
ATOM 887 O O . ASN B 1 46 ? 15.199 26.331 37.420 1.00 30.10 153 ASN B O 1
ATOM 892 N N . VAL B 1 47 ? 15.423 24.627 38.901 1.00 44.00 154 VAL B N 1
ATOM 893 C CA . VAL B 1 47 ? 14.857 25.340 40.034 1.00 45.18 154 VAL B CA 1
ATOM 894 C C . VAL B 1 47 ? 15.867 26.271 40.673 1.00 41.33 154 VAL B C 1
ATOM 895 O O . VAL B 1 47 ? 15.556 27.421 40.955 1.00 41.20 154 VAL B O 1
ATOM 899 N N . LYS B 1 48 ? 17.079 25.768 40.898 1.00 42.41 155 LYS B N 1
ATOM 900 C CA . LYS B 1 48 ? 18.125 26.526 41.584 1.00 34.30 155 LYS B CA 1
ATOM 901 C C . LYS B 1 48 ? 18.934 27.529 40.746 1.00 38.68 155 LYS B C 1
ATOM 902 O O . LYS B 1 48 ? 19.469 28.500 41.285 1.00 33.00 155 LYS B O 1
ATOM 908 N N . CYS B 1 49 ? 19.065 27.297 39.440 1.00 32.44 156 CYS B N 1
ATOM 909 C CA . CYS B 1 49 ? 19.777 28.257 38.602 1.00 26.80 156 CYS B CA 1
ATOM 910 C C . CYS B 1 49 ? 19.201 28.266 37.204 1.00 33.04 156 CYS B C 1
ATOM 911 O O . CYS B 1 49 ? 19.848 27.831 36.252 1.00 31.33 156 CYS B O 1
ATOM 914 N N . PRO B 1 50 ? 17.964 28.769 37.081 1.00 31.69 157 PRO B N 1
ATOM 915 C CA . PRO B 1 50 ? 17.260 28.818 35.793 1.00 26.10 157 PRO B CA 1
ATOM 916 C C . PRO B 1 50 ? 18.073 29.516 34.682 1.00 26.26 157 PRO B C 1
ATOM 917 O O . PRO B 1 50 ? 18.036 29.084 33.530 1.00 27.99 157 PRO B O 1
ATOM 921 N N . GLN B 1 51 ? 18.773 30.604 34.998 1.00 23.62 158 GLN B N 1
ATOM 922 C CA . GLN B 1 51 ? 19.480 31.331 33.945 1.00 30.58 158 GLN B CA 1
ATOM 923 C C . GLN B 1 51 ? 20.660 30.552 33.367 1.00 26.23 158 GLN B C 1
ATOM 924 O O . GLN B 1 51 ? 20.968 30.672 32.178 1.00 24.26 158 GLN B O 1
ATOM 930 N N . VAL B 1 52 ? 21.309 29.764 34.221 1.00 27.22 159 VAL B N 1
ATOM 931 C CA . VAL B 1 52 ? 22.428 28.909 33.812 1.00 25.81 159 VAL B CA 1
ATOM 932 C C . VAL B 1 52 ? 21.924 27.816 32.866 1.00 24.82 159 VAL B C 1
ATOM 933 O O . VAL B 1 52 ? 22.548 27.470 31.864 1.00 21.43 159 VAL B O 1
ATOM 937 N N . VAL B 1 53 ? 20.756 27.281 33.175 1.00 22.56 160 VAL B N 1
ATOM 938 C CA . VAL B 1 53 ? 20.137 26.262 32.314 1.00 21.80 160 VAL B CA 1
ATOM 939 C C . VAL B 1 53 ? 19.698 26.881 30.978 1.00 20.45 160 VAL B C 1
ATOM 940 O O . VAL B 1 53 ? 19.948 26.346 29.889 1.00 22.13 160 VAL B O 1
ATOM 944 N N . ILE B 1 54 ? 19.028 28.017 31.058 1.00 21.98 161 ILE B N 1
ATOM 945 C CA . ILE B 1 54 ? 18.583 28.694 29.854 1.00 21.84 161 ILE B CA 1
ATOM 946 C C . ILE B 1 54 ? 19.773 29.070 28.944 1.00 28.63 161 ILE B C 1
ATOM 947 O O . ILE B 1 54 ? 19.689 28.952 27.726 1.00 27.06 161 ILE B O 1
ATOM 952 N N A SER B 1 55 ? 20.878 29.522 29.536 0.47 24.69 162 SER B N 1
ATOM 953 N N B SER B 1 55 ? 20.878 29.525 29.538 0.53 24.33 162 SER B N 1
ATOM 954 C CA A SER B 1 55 ? 22.050 29.868 28.736 0.47 26.22 162 SER B CA 1
ATOM 955 C CA B SER B 1 55 ? 22.063 29.872 28.752 0.53 26.87 162 SER B CA 1
ATOM 956 C C A SER B 1 55 ? 22.558 28.674 27.938 0.47 25.14 162 SER B C 1
ATOM 957 C C B SER B 1 55 ? 22.584 28.683 27.953 0.53 25.02 162 SER B C 1
ATOM 958 O O A SER B 1 55 ? 22.912 28.801 26.767 0.47 26.88 162 SER B O 1
ATOM 959 O O B SER B 1 55 ? 22.963 28.821 26.791 0.53 26.86 162 SER B O 1
ATOM 964 N N . PHE B 1 56 ? 22.604 27.521 28.592 1.00 25.36 163 PHE B N 1
ATOM 965 C CA . PHE B 1 56 ? 23.062 26.275 27.962 1.00 23.49 163 PHE B CA 1
ATOM 966 C C . PHE B 1 56 ? 22.215 25.856 26.758 1.00 22.96 163 PHE B C 1
ATOM 967 O O . PHE B 1 56 ? 22.759 25.549 25.685 1.00 22.96 163 PHE B O 1
ATOM 975 N N . TYR B 1 57 ? 20.882 25.867 26.922 1.00 20.40 164 TYR B N 1
ATOM 976 C CA . TYR B 1 57 ? 19.957 25.533 25.834 1.00 23.43 164 TYR B CA 1
ATOM 977 C C . TYR B 1 57 ? 19.988 26.561 24.719 1.00 21.98 164 TYR B C 1
ATOM 978 O O . TYR B 1 57 ? 20.054 26.218 23.515 1.00 22.00 164 TYR B O 1
ATOM 987 N N . GLU B 1 58 ? 19.914 27.828 25.097 1.00 22.59 165 GLU B N 1
ATOM 988 C CA . GLU B 1 58 ? 19.888 28.895 24.122 1.00 26.11 165 GLU B CA 1
ATOM 989 C C . GLU B 1 58 ? 21.084 28.853 23.151 1.00 31.34 165 GLU B C 1
ATOM 990 O O . GLU B 1 58 ? 20.931 29.067 21.953 1.00 25.83 165 GLU B O 1
ATOM 996 N N . GLU B 1 59 ? 22.275 28.570 23.664 1.00 26.75 166 GLU B N 1
ATOM 997 C CA . GLU B 1 59 ? 23.456 28.451 22.802 1.00 30.11 166 GLU B CA 1
ATOM 998 C C . GLU B 1 59 ? 23.357 27.296 21.820 1.00 35.26 166 GLU B C 1
ATOM 999 O O . GLU B 1 59 ? 24.116 27.232 20.856 1.00 33.85 166 GLU B O 1
ATOM 1005 N N . ARG B 1 60 ? 22.461 26.351 22.100 1.00 29.17 167 ARG B N 1
ATOM 1006 C CA . ARG B 1 60 ? 22.336 25.135 21.308 1.00 28.20 167 ARG B CA 1
ATOM 1007 C C . ARG B 1 60 ? 21.094 25.124 20.419 1.00 28.60 167 ARG B C 1
ATOM 1008 O O . ARG B 1 60 ? 20.806 24.143 19.730 1.00 28.86 167 ARG B O 1
ATOM 1016 N N . LEU B 1 61 ? 20.372 26.228 20.409 1.00 27.96 168 LEU B N 1
ATOM 1017 C CA . LEU B 1 61 ? 19.143 26.303 19.629 1.00 24.18 168 LEU B CA 1
ATOM 1018 C C . LEU B 1 61 ? 19.462 26.487 18.151 1.00 29.39 168 LEU B C 1
ATOM 1019 O O . LEU B 1 61 ? 20.291 27.317 17.773 1.00 27.98 168 LEU B O 1
ATOM 1024 N N . THR B 1 62 ? 18.820 25.702 17.300 1.00 24.90 169 THR B N 1
ATOM 1025 C CA . THR B 1 62 ? 18.956 25.908 15.876 1.00 25.69 169 THR B CA 1
ATOM 1026 C C . THR B 1 62 ? 17.585 25.711 15.217 1.00 23.26 169 THR B C 1
ATOM 1027 O O . THR B 1 62 ? 16.586 25.480 15.921 1.00 27.48 169 THR B O 1
ATOM 1031 N N . TRP B 1 63 ? 17.527 25.829 13.897 1.00 20.02 170 TRP B N 1
ATOM 1032 C CA . TRP B 1 63 ? 16.271 25.688 13.151 1.00 23.01 170 TRP B CA 1
ATOM 1033 C C . TRP B 1 63 ? 16.498 24.711 12.026 1.00 30.85 170 TRP B C 1
ATOM 1034 O O . TRP B 1 63 ? 17.534 24.771 11.350 1.00 27.59 170 TRP B O 1
ATOM 1045 N N . HIS B 1 64 ? 15.539 23.810 11.824 1.00 25.22 171 HIS B N 1
ATOM 1046 C CA . HIS B 1 64 ? 15.591 22.901 10.674 1.00 28.98 171 HIS B CA 1
ATOM 1047 C C . HIS B 1 64 ? 14.423 23.199 9.762 1.00 31.12 171 HIS B C 1
ATOM 1048 O O . HIS B 1 64 ? 13.366 23.617 10.217 1.00 31.08 171 HIS B O 1
ATOM 1055 N N . SER B 1 65 ? 14.627 23.015 8.465 1.00 29.27 172 SER B N 1
ATOM 1056 C CA . SER B 1 65 ? 13.559 23.210 7.498 1.00 29.87 172 SER B CA 1
ATOM 1057 C C . SER B 1 65 ? 12.797 21.904 7.305 1.00 32.17 172 SER B C 1
ATOM 1058 O O . SER B 1 65 ? 13.369 20.918 6.830 1.00 37.10 172 SER B O 1
ATOM 1061 N N . TYR B 1 66 ? 11.508 21.895 7.640 1.00 30.43 173 TYR B N 1
ATOM 1062 C CA . TYR B 1 66 ? 10.714 20.663 7.602 1.00 35.75 173 TYR B CA 1
ATOM 1063 C C . TYR B 1 66 ? 9.335 20.858 6.957 1.00 39.53 173 TYR B C 1
ATOM 1064 O O . TYR B 1 66 ? 8.761 21.936 7.065 1.00 38.25 173 TYR B O 1
ATOM 1073 N N . PRO B 1 67 ? 8.759 19.789 6.362 1.00 38.18 174 PRO B N 1
ATOM 1074 C CA . PRO B 1 67 ? 9.317 18.430 6.281 1.00 37.07 174 PRO B CA 1
ATOM 1075 C C . PRO B 1 67 ? 10.532 18.225 5.395 1.00 45.89 174 PRO B C 1
ATOM 1076 O O . PRO B 1 67 ? 10.847 19.045 4.518 1.00 42.95 174 PRO B O 1
ATOM 1080 N N . SER B 1 68 ? 11.191 17.099 5.677 1.00 55.80 175 SER B N 1
ATOM 1081 C CA . SER B 1 68 ? 12.303 16.508 4.930 1.00 58.17 175 SER B CA 1
ATOM 1082 C C . SER B 1 68 ? 13.633 16.865 5.550 1.00 59.97 175 SER B C 1
ATOM 1083 O O . SER B 1 68 ? 13.933 16.388 6.642 1.00 58.57 175 SER B O 1
ATOM 1086 N N . PRO C 1 3 ? 0.635 47.889 24.168 1.00 64.28 110 PRO C N 1
ATOM 1087 C CA . PRO C 1 3 ? -0.507 47.005 24.010 1.00 56.34 110 PRO C CA 1
ATOM 1088 C C . PRO C 1 3 ? -0.071 45.640 23.411 1.00 56.30 110 PRO C C 1
ATOM 1089 O O . PRO C 1 3 ? -0.908 44.837 23.006 1.00 50.85 110 PRO C O 1
ATOM 1091 N N . ARG C 1 4 ? 1.240 45.379 23.388 1.00 50.40 111 ARG C N 1
ATOM 1092 C CA . ARG C 1 4 ? 1.789 44.116 22.871 1.00 49.47 111 ARG C CA 1
ATOM 1093 C C . ARG C 1 4 ? 2.718 43.405 23.874 1.00 46.01 111 ARG C C 1
ATOM 1094 O O . ARG C 1 4 ? 3.353 44.044 24.704 1.00 42.62 111 ARG C O 1
ATOM 1096 N N . GLY C 1 5 ? 2.805 42.075 23.787 1.00 40.92 112 GLY C N 1
ATOM 1097 C CA . GLY C 1 5 ? 3.738 41.321 24.609 1.00 34.07 112 GLY C CA 1
ATOM 1098 C C . GLY C 1 5 ? 3.439 41.341 26.097 1.00 32.62 112 GLY C C 1
ATOM 1099 O O . GLY C 1 5 ? 2.284 41.271 26.527 1.00 30.50 112 GLY C O 1
ATOM 1100 N N . PHE C 1 6 ? 4.487 41.421 26.902 1.00 30.65 113 PHE C N 1
ATOM 1101 C CA . PHE C 1 6 ? 4.297 41.495 28.344 1.00 29.63 113 PHE C CA 1
ATOM 1102 C C . PHE C 1 6 ? 3.503 42.745 28.767 1.00 36.93 113 PHE C C 1
ATOM 1103 O O . PHE C 1 6 ? 2.813 42.728 29.791 1.00 38.37 113 PHE C O 1
ATOM 1111 N N . ALA C 1 7 ? 3.577 43.814 27.973 1.00 39.50 114 ALA C N 1
ATOM 1112 C CA . ALA C 1 7 ? 2.769 45.025 28.246 1.00 42.13 114 ALA C CA 1
ATOM 1113 C C . ALA C 1 7 ? 1.257 44.735 28.299 1.00 48.03 114 ALA C C 1
ATOM 1114 O O . ALA C 1 7 ? 0.477 45.522 28.840 1.00 49.32 114 ALA C O 1
ATOM 1116 N N . ARG C 1 8 ? 0.824 43.614 27.728 1.00 41.15 115 ARG C N 1
ATOM 1117 C CA . ARG C 1 8 ? -0.602 43.281 27.767 1.00 38.60 115 ARG C CA 1
ATOM 1118 C C . ARG C 1 8 ? -1.015 42.940 29.197 1.00 40.35 115 ARG C C 1
ATOM 1119 O O . ARG C 1 8 ? -2.201 42.942 29.540 1.00 36.01 115 ARG C O 1
ATOM 1127 N N . GLY C 1 9 ? -0.024 42.634 30.028 1.00 39.38 116 GLY C N 1
ATOM 1128 C CA . GLY C 1 9 ? -0.270 42.341 31.432 1.00 43.45 116 GLY C CA 1
ATOM 1129 C C . GLY C 1 9 ? -0.933 41.011 31.718 1.00 41.51 116 GLY C C 1
ATOM 1130 O O . GLY C 1 9 ? -1.543 40.841 32.770 1.00 38.57 116 GLY C O 1
ATOM 1131 N N . LEU C 1 10 ? -0.807 40.061 30.790 1.00 35.95 117 LEU C N 1
ATOM 1132 C CA . LEU C 1 10 ? -1.312 38.700 30.988 1.00 35.26 117 LEU C CA 1
ATOM 1133 C C . LEU C 1 10 ? -0.185 37.776 31.470 1.00 36.22 117 LEU C C 1
ATOM 1134 O O . LEU C 1 10 ? 0.994 38.127 31.433 1.00 37.43 117 LEU C O 1
ATOM 1139 N N . GLU C 1 11 ? -0.565 36.584 31.902 1.00 38.87 118 GLU C N 1
ATOM 1140 C CA . GLU C 1 11 ? 0.387 35.606 32.407 1.00 39.51 118 GLU C CA 1
ATOM 1141 C C . GLU C 1 11 ? 0.828 34.660 31.297 1.00 34.46 118 GLU C C 1
ATOM 1142 O O . GLU C 1 11 ? -0.016 34.155 30.560 1.00 34.94 118 GLU C O 1
ATOM 1148 N N . PRO C 1 12 ? 2.144 34.394 31.198 1.00 30.62 119 PRO C N 1
ATOM 1149 C CA . PRO C 1 12 ? 2.658 33.475 30.186 1.00 32.19 119 PRO C CA 1
ATOM 1150 C C . PRO C 1 12 ? 2.024 32.108 30.358 1.00 35.23 119 PRO C C 1
ATOM 1151 O O . PRO C 1 12 ? 1.859 31.656 31.499 1.00 36.97 119 PRO C O 1
ATOM 1155 N N . GLU C 1 13 ? 1.660 31.461 29.251 1.00 31.37 120 GLU C N 1
ATOM 1156 C CA . GLU C 1 13 ? 1.174 30.083 29.319 1.00 34.40 120 GLU C CA 1
ATOM 1157 C C . GLU C 1 13 ? 2.229 29.114 28.764 1.00 37.95 120 GLU C C 1
ATOM 1158 O O . GLU C 1 13 ? 2.680 28.199 29.455 1.00 38.95 120 GLU C O 1
ATOM 1164 N N . ARG C 1 14 ? 2.651 29.339 27.524 1.00 28.85 121 ARG C N 1
ATOM 1165 C CA . ARG C 1 14 ? 3.512 28.401 26.831 1.00 27.42 121 ARG C CA 1
ATOM 1166 C C . ARG C 1 14 ? 4.131 29.126 25.658 1.00 24.32 121 ARG C C 1
ATOM 1167 O O . ARG C 1 14 ? 3.456 29.914 25.014 1.00 27.47 121 ARG C O 1
ATOM 1175 N N . ILE C 1 15 ? 5.404 28.871 25.381 1.00 22.13 122 ILE C N 1
ATOM 1176 C CA . ILE C 1 15 ? 6.037 29.455 24.190 1.00 19.69 122 ILE C CA 1
ATOM 1177 C C . ILE C 1 15 ? 5.751 28.537 23.027 1.00 27.58 122 ILE C C 1
ATOM 1178 O O . ILE C 1 15 ? 5.978 27.331 23.107 1.00 23.97 122 ILE C O 1
ATOM 1183 N N . ILE C 1 16 ? 5.140 29.067 21.980 1.00 27.29 123 ILE C N 1
ATOM 1184 C CA . ILE C 1 16 ? 4.758 28.173 20.908 1.00 23.71 123 ILE C CA 1
ATOM 1185 C C . ILE C 1 16 ? 5.799 28.163 19.776 1.00 28.44 123 ILE C C 1
ATOM 1186 O O . ILE C 1 16 ? 5.863 27.207 19.016 1.00 30.55 123 ILE C O 1
ATOM 1191 N N . GLY C 1 17 ? 6.655 29.173 19.698 1.00 28.70 124 GLY C N 1
ATOM 1192 C CA . GLY C 1 17 ? 7.667 29.179 18.643 1.00 32.39 124 GLY C CA 1
ATOM 1193 C C . GLY C 1 17 ? 8.824 30.107 18.954 1.00 30.68 124 GLY C C 1
ATOM 1194 O O . GLY C 1 17 ? 8.773 30.826 19.937 1.00 26.01 124 GLY C O 1
ATOM 1195 N N . ALA C 1 18 ? 9.858 30.099 18.111 1.00 23.82 125 ALA C N 1
ATOM 1196 C CA . ALA C 1 18 ? 10.978 31.029 18.281 1.00 25.84 125 ALA C CA 1
ATOM 1197 C C . ALA C 1 18 ? 11.555 31.448 16.927 1.00 25.98 125 ALA C C 1
ATOM 1198 O O . ALA C 1 18 ? 11.657 30.638 15.991 1.00 29.99 125 ALA C O 1
ATOM 1200 N N . THR C 1 19 ? 11.937 32.713 16.821 1.00 29.16 126 THR C N 1
ATOM 1201 C CA . THR C 1 19 ? 12.525 33.167 15.570 1.00 33.94 126 THR C CA 1
ATOM 1202 C C . THR C 1 19 ? 13.717 34.080 15.773 1.00 31.80 126 THR C C 1
ATOM 1203 O O . THR C 1 19 ? 13.821 34.776 16.776 1.00 34.05 126 THR C O 1
ATOM 1207 N N . ASP C 1 20 ? 14.610 34.063 14.789 1.00 37.16 127 ASP C N 1
ATOM 1208 C CA . ASP C 1 20 ? 15.747 34.979 14.727 1.00 45.96 127 ASP C CA 1
ATOM 1209 C C . ASP C 1 20 ? 15.331 36.226 13.945 1.00 44.23 127 ASP C C 1
ATOM 1210 O O . ASP C 1 20 ? 15.324 36.220 12.710 1.00 44.52 127 ASP C O 1
ATOM 1215 N N . SER C 1 21 ? 14.936 37.272 14.661 1.00 45.83 128 SER C N 1
ATOM 1216 C CA . SER C 1 21 ? 14.548 38.525 14.015 1.00 54.02 128 SER C CA 1
ATOM 1217 C C . SER C 1 21 ? 15.758 39.438 13.937 1.00 50.85 128 SER C C 1
ATOM 1218 O O . SER C 1 21 ? 16.112 40.120 14.912 1.00 42.31 128 SER C O 1
ATOM 1221 N N . SER C 1 22 ? 16.389 39.416 12.765 1.00 53.67 129 SER C N 1
ATOM 1222 C CA . SER C 1 22 ? 17.640 40.126 12.504 1.00 58.88 129 SER C CA 1
ATOM 1223 C C . SER C 1 22 ? 18.631 40.093 13.679 1.00 50.19 129 SER C C 1
ATOM 1224 O O . SER C 1 22 ? 19.054 41.142 14.188 1.00 47.24 129 SER C O 1
ATOM 1227 N N . GLY C 1 23 ? 18.998 38.877 14.094 1.00 45.64 130 GLY C N 1
ATOM 1228 C CA . GLY C 1 23 ? 20.046 38.667 15.087 1.00 50.10 130 GLY C CA 1
ATOM 1229 C C . GLY C 1 23 ? 19.598 38.700 16.543 1.00 54.27 130 GLY C C 1
ATOM 1230 O O . GLY C 1 23 ? 20.425 38.602 17.460 1.00 59.41 130 GLY C O 1
ATOM 1231 N N . GLU C 1 24 ? 18.291 38.826 16.759 1.00 39.69 131 GLU C N 1
ATOM 1232 C CA . GLU C 1 24 ? 17.718 38.862 18.101 1.00 38.53 131 GLU C CA 1
ATOM 1233 C C . GLU C 1 24 ? 16.665 37.732 18.302 1.00 39.20 131 GLU C C 1
ATOM 1234 O O . GLU C 1 24 ? 15.754 37.568 17.505 1.00 38.70 131 GLU C O 1
ATOM 1240 N N . LEU C 1 25 ? 16.806 36.957 19.368 1.00 36.86 132 LEU C N 1
ATOM 1241 C CA . LEU C 1 25 ? 15.909 35.824 19.595 1.00 34.96 132 LEU C CA 1
ATOM 1242 C C . LEU C 1 25 ? 14.512 36.274 20.051 1.00 32.69 132 LEU C C 1
ATOM 1243 O O . LEU C 1 25 ? 14.385 37.049 21.007 1.00 30.41 132 LEU C O 1
ATOM 1248 N N . MET C 1 26 ? 13.460 35.800 19.370 1.00 31.36 133 MET C N 1
ATOM 1249 C CA . MET C 1 26 ? 12.091 36.193 19.741 1.00 29.93 133 MET C CA 1
ATOM 1250 C C . MET C 1 26 ? 11.288 34.937 20.049 1.00 27.63 133 MET C C 1
ATOM 1251 O O . MET C 1 26 ? 11.454 33.924 19.376 1.00 27.33 133 MET C O 1
ATOM 1256 N N . PHE C 1 27 ? 10.411 34.996 21.050 1.00 24.50 134 PHE C N 1
ATOM 1257 C CA . PHE C 1 27 ? 9.539 33.844 21.338 1.00 26.86 134 PHE C CA 1
ATOM 1258 C C . PHE C 1 27 ? 8.106 34.205 20.983 1.00 27.48 134 PHE C C 1
ATOM 1259 O O . PHE C 1 27 ? 7.666 35.298 21.325 1.00 28.31 134 PHE C O 1
ATOM 1267 N N . LEU C 1 28 ? 7.384 33.292 20.344 1.00 24.17 135 LEU C N 1
ATOM 1268 C CA . LEU C 1 28 ? 5.945 33.473 20.162 1.00 24.66 135 LEU C CA 1
ATOM 1269 C C . LEU C 1 28 ? 5.275 32.923 21.412 1.00 25.05 135 LEU C C 1
ATOM 1270 O O . LEU C 1 28 ? 5.325 31.728 21.681 1.00 26.05 135 LEU C O 1
ATOM 1275 N N . MET C 1 29 ? 4.673 33.816 22.190 1.00 27.12 136 MET C N 1
ATOM 1276 C CA . MET C 1 29 ? 4.182 33.459 23.521 1.00 24.14 136 MET C CA 1
ATOM 1277 C C . MET C 1 29 ? 2.676 33.352 23.478 1.00 31.61 136 MET C C 1
ATOM 1278 O O . MET C 1 29 ? 2.011 34.256 22.978 1.00 27.63 136 MET C O 1
ATOM 1283 N N . LYS C 1 30 ? 2.146 32.240 23.968 1.00 26.83 137 LYS C N 1
ATOM 1284 C CA . LYS C 1 30 ? 0.701 32.126 24.219 1.00 25.18 137 LYS C CA 1
ATOM 1285 C C . LYS C 1 30 ? 0.454 32.566 25.665 1.00 29.88 137 LYS C C 1
ATOM 1286 O O . LYS C 1 30 ? 1.206 32.165 26.574 1.00 30.06 137 LYS C O 1
AT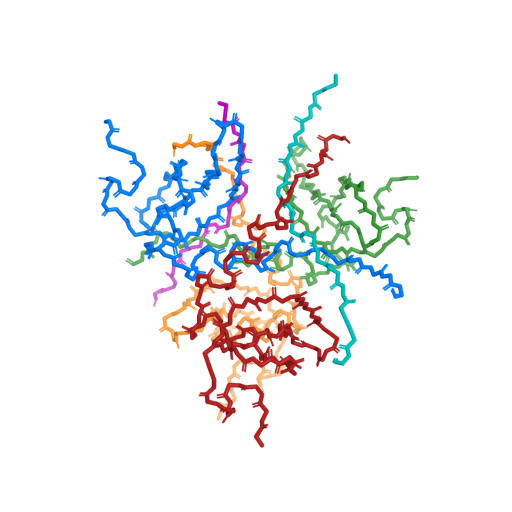OM 1292 N N . TRP C 1 31 ? -0.569 33.397 25.873 1.00 29.65 138 TRP C N 1
ATOM 1293 C CA . TRP C 1 31 ? -0.887 33.950 27.196 1.00 34.08 138 TRP C CA 1
ATOM 1294 C C . TRP C 1 31 ? -2.094 33.243 27.781 1.00 38.46 138 TRP C C 1
ATOM 1295 O O . TRP C 1 31 ? -2.988 32.794 27.038 1.00 35.25 138 TRP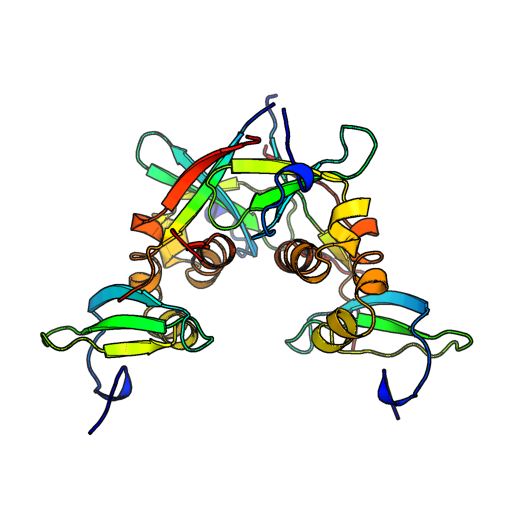 C O 1
ATOM 1306 N N . LYS C 1 32 ? -2.116 33.127 29.108 1.00 36.66 139 LYS C N 1
ATOM 1307 C CA . LYS C 1 32 ? -3.262 32.512 29.777 1.00 42.45 139 LYS C CA 1
ATOM 1308 C C . LYS C 1 32 ? -4.502 33.342 29.478 1.00 39.39 139 LYS C C 1
ATOM 1309 O O . LYS C 1 32 ? -4.472 34.578 29.524 1.00 34.13 139 LYS C O 1
ATOM 1315 N N . ASN C 1 33 ? -5.570 32.654 29.120 1.00 45.86 140 ASN C N 1
ATOM 1316 C CA . ASN C 1 33 ? -6.851 33.297 28.921 1.00 47.85 140 ASN C CA 1
ATOM 1317 C C . ASN C 1 33 ? -6.887 34.191 27.668 1.00 48.39 140 ASN C C 1
ATOM 1318 O O . ASN C 1 33 ? -7.575 35.200 27.636 1.00 51.03 140 ASN C O 1
ATOM 1323 N N . SER C 1 34 ? -6.162 33.799 26.622 1.00 45.91 141 SER C N 1
ATOM 1324 C CA . SER C 1 34 ? -6.211 34.542 25.359 1.00 40.54 141 SER C CA 1
ATOM 1325 C C . SER C 1 34 ? -5.745 33.681 24.185 1.00 44.26 141 SER C C 1
ATOM 1326 O O . SER C 1 34 ? -4.694 33.069 24.281 1.00 42.06 141 SER C O 1
ATOM 1329 N N . ASP C 1 35 ? -6.501 33.623 23.077 1.00 38.13 142 ASP C N 1
ATOM 1330 C CA . ASP C 1 35 ? -6.012 32.881 21.891 1.00 36.26 142 ASP C CA 1
ATOM 1331 C C . ASP C 1 35 ? -5.224 33.738 20.893 1.00 35.90 142 ASP C C 1
ATOM 1332 O O . ASP C 1 35 ? -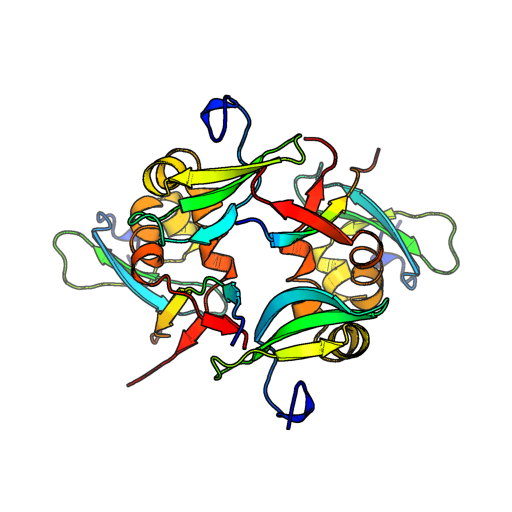5.066 33.380 19.702 1.00 40.22 142 ASP C O 1
ATOM 1337 N N . GLU C 1 36 ? -4.724 34.859 21.392 1.00 33.18 143 GLU C N 1
ATOM 1338 C CA . GLU C 1 36 ? -3.974 35.790 20.592 1.00 31.57 143 GLU C CA 1
ATOM 1339 C C . GLU C 1 36 ? -2.532 35.801 21.076 1.00 30.73 143 GLU C C 1
ATOM 1340 O O . GLU C 1 36 ? -2.201 36.457 22.067 1.00 33.10 143 GLU C O 1
ATOM 1346 N N . ALA C 1 37 ? -1.676 35.061 20.396 1.00 35.55 144 ALA C N 1
ATOM 1347 C CA . ALA C 1 37 ? -0.272 34.980 20.790 1.00 34.55 144 ALA C CA 1
ATOM 1348 C C . ALA C 1 37 ? 0.492 36.119 20.145 1.00 36.31 144 ALA C C 1
ATOM 1349 O O . ALA C 1 37 ? 0.098 36.633 19.092 1.00 38.07 144 ALA C O 1
ATOM 1351 N N . ASP C 1 38 ? 1.597 36.506 20.763 1.00 29.51 145 ASP C N 1
ATOM 1352 C CA . ASP C 1 38 ? 2.453 37.506 20.138 1.00 34.71 145 ASP C CA 1
ATOM 1353 C C . ASP C 1 38 ? 3.920 37.339 20.525 1.00 32.10 145 ASP C C 1
ATOM 1354 O O . ASP C 1 38 ? 4.262 36.518 21.375 1.00 30.83 145 ASP C O 1
ATOM 1359 N N . LEU C 1 39 ? 4.783 38.097 19.855 1.00 29.40 146 LEU C N 1
ATOM 1360 C CA . LEU C 1 39 ? 6.222 37.915 19.973 1.00 29.59 146 LEU C CA 1
ATOM 1361 C C . LEU C 1 39 ? 6.754 38.683 21.168 1.00 33.13 146 LEU C C 1
ATOM 1362 O O . LEU C 1 39 ? 6.318 39.806 21.414 1.00 28.53 146 LEU C O 1
ATOM 1367 N N . VAL C 1 40 ? 7.685 38.077 21.913 1.00 25.38 147 VAL C N 1
ATOM 1368 C CA . VAL C 1 40 ? 8.351 38.735 23.024 1.00 26.40 147 VAL C CA 1
ATOM 1369 C C . VAL C 1 40 ? 9.836 38.450 22.862 1.00 30.66 147 VAL C C 1
ATOM 1370 O O . VAL C 1 40 ? 10.203 37.418 22.305 1.00 27.54 147 VAL C O 1
ATOM 1374 N N . PRO C 1 41 ? 10.688 39.397 23.269 1.00 30.86 148 PRO C N 1
ATOM 1375 C CA . PRO C 1 41 ? 12.135 39.148 23.209 1.00 29.50 148 PRO C CA 1
ATOM 1376 C C . PRO C 1 41 ? 12.512 38.070 24.205 1.00 29.83 148 PRO C C 1
ATOM 1377 O O . PRO C 1 41 ? 12.002 38.074 25.343 1.00 25.47 148 PRO C O 1
ATOM 1381 N N . ALA C 1 42 ? 13.394 37.164 23.790 1.00 28.39 149 ALA C N 1
ATOM 1382 C CA . ALA C 1 42 ? 13.859 36.105 24.662 1.00 30.01 149 ALA C CA 1
ATOM 1383 C C . ALA C 1 42 ? 14.498 36.680 25.901 1.00 32.69 149 ALA C C 1
ATOM 1384 O O . ALA C 1 42 ? 14.397 36.097 26.974 1.00 30.03 149 ALA C O 1
ATOM 1386 N N . LYS C 1 43 ? 15.194 37.801 25.757 1.00 37.43 150 LYS C N 1
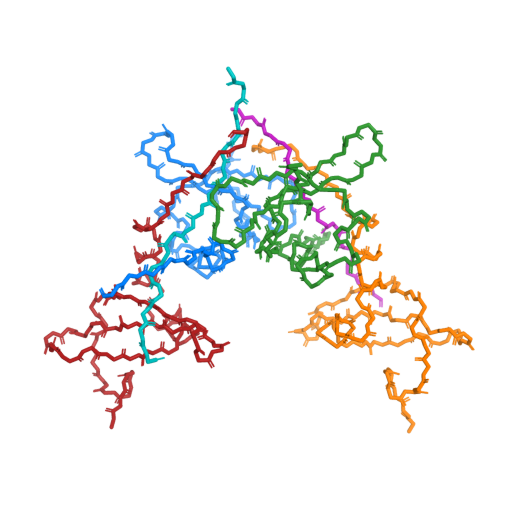ATOM 1387 C CA . LYS C 1 43 ? 15.844 38.403 26.925 1.00 44.22 150 LYS C CA 1
ATOM 1388 C C . LYS C 1 43 ? 14.816 38.742 27.993 1.00 44.26 150 LYS C C 1
ATOM 1389 O O . LYS C 1 43 ? 15.085 38.610 29.199 1.00 41.21 150 LYS C O 1
ATOM 1395 N N . GLU C 1 44 ? 13.637 39.177 27.544 1.00 35.15 151 GLU C N 1
ATOM 1396 C CA . GLU C 1 44 ? 12.614 39.607 28.475 1.00 29.06 151 GLU C CA 1
ATOM 1397 C C . GLU C 1 44 ? 11.984 38.365 29.102 1.00 33.63 151 GLU C C 1
ATOM 1398 O O . GLU C 1 44 ? 11.839 38.298 30.335 1.00 32.59 151 GLU C O 1
ATOM 1404 N N . ALA C 1 45 ? 11.626 37.379 28.269 1.00 26.96 152 ALA C N 1
ATOM 1405 C CA . ALA C 1 45 ? 11.054 36.124 28.790 1.00 25.37 152 ALA C CA 1
ATOM 1406 C C . ALA C 1 45 ? 11.992 35.355 29.717 1.00 25.03 152 ALA C C 1
ATOM 1407 O O . ALA C 1 45 ? 11.530 34.770 30.695 1.00 23.91 152 ALA C O 1
ATOM 1409 N N . ASN C 1 46 ? 13.287 35.302 29.396 1.00 24.44 153 ASN C N 1
ATOM 1410 C CA . ASN C 1 46 ? 14.240 34.573 30.254 1.00 30.92 153 ASN C CA 1
ATOM 1411 C C . ASN C 1 46 ? 14.123 35.004 31.706 1.00 37.01 153 ASN C C 1
ATOM 1412 O O . ASN C 1 46 ? 14.254 34.203 32.636 1.00 35.42 153 ASN C O 1
ATOM 1417 N N . VAL C 1 47 ? 13.905 36.295 31.876 1.00 31.52 154 VAL C N 1
ATOM 1418 C CA . VAL C 1 47 ? 13.838 36.903 33.187 1.00 30.30 154 VAL C CA 1
ATOM 1419 C C . VAL C 1 47 ? 12.436 36.850 33.793 1.00 35.12 154 VAL C C 1
ATOM 1420 O O . VAL C 1 47 ? 12.290 36.524 34.967 1.00 32.36 154 VAL C O 1
ATOM 1424 N N . LYS C 1 48 ? 11.399 37.138 32.998 1.00 29.33 155 LYS C N 1
ATOM 1425 C CA . LYS C 1 48 ? 10.048 37.203 33.547 1.00 33.52 155 LYS C CA 1
ATOM 1426 C C . LYS C 1 48 ? 9.342 35.854 33.714 1.00 38.29 155 LYS C C 1
ATOM 1427 O O . LYS C 1 48 ? 8.511 35.720 34.600 1.00 35.17 155 LYS C O 1
ATOM 1433 N N . CYS C 1 49 ? 9.668 34.860 32.876 1.00 31.28 156 CYS C N 1
ATOM 1434 C CA . CYS C 1 49 ? 9.067 33.527 33.023 1.00 30.78 156 CYS C CA 1
ATOM 1435 C C . CYS C 1 49 ? 10.056 32.410 32.715 1.00 30.52 156 CYS C C 1
ATOM 1436 O O . CYS C 1 49 ? 9.872 31.642 31.784 1.00 29.65 156 CYS C O 1
ATOM 1439 N N . PRO C 1 50 ? 11.110 32.308 33.509 1.00 31.39 157 PRO C N 1
ATOM 1440 C CA . PRO C 1 50 ? 12.170 31.365 33.133 1.00 26.90 157 PRO C CA 1
ATOM 1441 C C . PRO C 1 50 ? 11.690 29.934 33.058 1.00 26.68 157 PRO C C 1
ATOM 1442 O O . PRO C 1 50 ? 12.250 29.174 32.288 1.00 27.23 157 PRO C O 1
ATOM 1446 N N . GLN C 1 51 ? 10.681 29.535 33.825 1.00 25.32 158 GLN C N 1
ATOM 1447 C CA . GLN C 1 51 ? 10.320 28.128 33.753 1.00 28.87 158 GLN C CA 1
ATOM 1448 C C . GLN C 1 51 ? 9.558 27.842 32.456 1.00 27.68 158 GLN C C 1
ATOM 1449 O O . GLN C 1 51 ? 9.535 26.725 31.963 1.00 26.80 158 GLN C O 1
ATOM 1455 N N . VAL C 1 52 ? 8.900 28.858 31.931 1.00 29.23 159 VAL C N 1
ATOM 1456 C CA . VAL C 1 52 ? 8.169 28.683 30.684 1.00 27.46 159 VAL C CA 1
ATOM 1457 C C . VAL C 1 52 ? 9.220 28.570 29.568 1.00 24.36 159 VAL C C 1
ATOM 1458 O O . VAL C 1 52 ? 9.109 27.751 28.648 1.00 21.93 159 VAL C O 1
ATOM 1462 N N . VAL C 1 53 ? 10.308 29.331 29.702 1.00 20.44 160 VAL C N 1
ATOM 1463 C CA . VAL C 1 53 ? 11.413 29.218 28.736 1.00 24.02 160 VAL C CA 1
ATOM 1464 C C . VAL C 1 53 ? 12.084 27.858 28.760 1.00 25.86 160 VAL C C 1
ATOM 1465 O O . VAL C 1 53 ? 12.286 27.228 27.719 1.00 23.54 160 VAL C O 1
ATOM 1469 N N . ILE C 1 54 ? 12.424 27.388 29.953 1.00 22.80 161 ILE C N 1
ATOM 1470 C CA . ILE C 1 54 ? 12.976 26.045 30.118 1.00 20.72 161 ILE C CA 1
ATOM 1471 C C . ILE C 1 54 ? 12.090 24.912 29.550 1.00 18.76 161 ILE C C 1
ATOM 1472 O O . ILE C 1 54 ? 12.587 23.985 28.916 1.00 24.08 161 ILE C O 1
ATOM 1477 N N A SER C 1 55 ? 10.783 25.011 29.780 0.37 21.33 162 SER C N 1
ATOM 1478 N N B SER C 1 55 ? 10.779 24.980 29.776 0.63 20.94 162 SER C N 1
ATOM 1479 C CA A SER C 1 55 ? 9.845 24.044 29.245 0.37 24.68 162 SER C CA 1
ATOM 1480 C CA B SER C 1 55 ? 9.904 23.967 29.226 0.63 23.25 162 SER C CA 1
ATOM 1481 C C A SER C 1 55 ? 9.959 24.022 27.723 0.37 26.65 162 SER C C 1
ATOM 1482 C C B SER C 1 55 ? 10.001 24.007 27.698 0.63 26.61 162 SER C C 1
ATOM 1483 O O A SER C 1 55 ? 10.032 22.958 27.109 0.37 30.25 162 SER C O 1
ATOM 1484 O O B SER C 1 55 ? 10.100 22.963 27.049 0.63 31.10 162 SER C O 1
ATOM 1489 N N . PHE C 1 56 ? 9.981 25.206 27.119 1.00 25.94 163 PHE C N 1
ATOM 1490 C CA . PHE C 1 56 ? 10.073 25.333 25.652 1.00 27.97 163 PHE C CA 1
ATOM 1491 C C . PHE C 1 56 ? 11.306 24.543 25.166 1.00 27.88 163 PHE C C 1
ATOM 1492 O O . PHE C 1 56 ? 11.213 23.732 24.251 1.00 24.74 163 PHE C O 1
ATOM 1500 N N . TYR C 1 57 ? 12.456 24.770 25.794 1.00 24.01 164 TYR C N 1
ATOM 1501 C CA . TYR C 1 57 ? 13.691 24.111 25.369 1.00 25.59 164 TYR C CA 1
ATOM 1502 C C . TYR C 1 57 ? 13.701 22.580 25.656 1.00 29.61 164 TYR C C 1
ATOM 1503 O O . TYR C 1 57 ? 14.118 21.779 24.829 1.00 26.03 164 TYR C O 1
ATOM 1512 N N . GLU C 1 58 ? 13.255 22.184 26.837 1.00 26.77 165 GLU C N 1
ATOM 1513 C CA . GLU C 1 58 ? 13.177 20.763 27.178 1.00 31.20 165 GLU C CA 1
ATOM 1514 C C . GLU C 1 58 ? 12.388 19.942 26.167 1.00 30.65 165 GLU C C 1
ATOM 1515 O O . GLU C 1 58 ? 12.811 18.848 25.806 1.00 30.25 165 GLU C O 1
ATOM 1521 N N . GLU C 1 59 ? 11.255 20.451 25.695 1.00 26.91 166 GLU C N 1
ATOM 1522 C CA . GLU C 1 59 ? 10.429 19.631 24.801 1.00 32.49 166 GLU C CA 1
ATOM 1523 C C . GLU C 1 59 ? 11.125 19.488 23.457 1.00 31.90 166 GLU C C 1
ATOM 1524 O O . GLU C 1 59 ? 10.757 18.666 22.652 1.00 35.22 166 GLU C O 1
ATOM 1530 N N . ARG C 1 60 ? 12.129 20.312 23.209 1.00 28.05 167 ARG C N 1
ATOM 1531 C CA . ARG C 1 60 ? 12.745 20.353 21.879 1.00 25.26 167 ARG C CA 1
ATOM 1532 C C . ARG C 1 60 ? 14.167 19.830 21.823 1.00 24.83 167 ARG C C 1
ATOM 1533 O O . ARG C 1 60 ? 14.870 20.048 20.816 1.00 27.84 167 ARG C O 1
ATOM 1541 N N . LEU C 1 61 ? 14.579 19.106 22.864 1.00 24.14 168 LEU C N 1
ATOM 1542 C CA . LEU C 1 61 ? 15.911 18.528 22.904 1.00 27.56 168 LEU C CA 1
ATOM 1543 C C . LEU C 1 61 ? 16.020 17.365 21.951 1.00 35.65 168 LEU C C 1
ATOM 1544 O O . LEU C 1 61 ? 15.132 16.471 21.897 1.00 33.21 168 LEU C O 1
ATOM 1549 N N . THR C 1 62 ? 17.116 17.369 21.197 1.00 28.92 169 THR C N 1
ATOM 1550 C CA . THR C 1 62 ? 17.416 16.283 20.273 1.00 33.11 169 THR C CA 1
ATOM 1551 C C . THR C 1 62 ? 18.863 15.931 20.462 1.00 37.15 169 THR C C 1
ATOM 1552 O O . THR C 1 62 ? 19.731 16.804 20.369 1.00 33.04 169 THR C O 1
ATOM 1556 N N . TRP C 1 63 ? 19.126 14.663 20.745 1.00 32.07 170 TRP C N 1
ATOM 1557 C CA . TRP C 1 63 ? 20.505 14.194 20.865 1.00 33.23 170 TRP C CA 1
ATOM 1558 C C . TRP C 1 63 ? 21.135 14.010 19.494 1.00 38.81 170 TRP C C 1
ATOM 1559 O O . TRP C 1 63 ? 20.451 13.650 18.532 1.00 41.15 170 TRP C O 1
ATOM 1570 N N . HIS C 1 64 ? 22.430 14.281 19.399 1.00 38.80 171 HIS C N 1
ATOM 1571 C CA . HIS C 1 64 ? 23.186 13.973 18.186 1.00 46.22 171 HIS C CA 1
ATOM 1572 C C . HIS C 1 64 ? 23.151 12.474 17.826 1.00 49.29 171 HIS C C 1
ATOM 1573 O O . HIS C 1 64 ? 23.135 12.118 16.648 1.00 58.42 171 HIS C O 1
ATOM 1580 N N . SER C 1 65 ? 23.123 11.595 18.822 1.00 48.95 172 SER C N 1
ATOM 1581 C CA . SER C 1 65 ? 22.979 10.162 18.527 1.00 50.86 172 SER C CA 1
ATOM 1582 C C . SER C 1 65 ? 22.182 9.413 19.606 1.00 50.42 172 SER C C 1
ATOM 1583 O O . SER C 1 65 ? 22.071 9.871 20.736 1.00 47.28 172 SER C O 1
ATOM 1586 N N . TYR C 1 66 ? 21.619 8.261 19.259 1.00 53.87 173 TYR C N 1
ATOM 1587 C CA . TYR C 1 66 ? 20.850 7.471 20.234 1.00 59.76 173 TYR C CA 1
ATOM 1588 C C . TYR C 1 66 ? 21.348 6.024 20.296 1.00 63.81 173 TYR C C 1
ATOM 1589 O O . TYR C 1 66 ? 21.657 5.426 19.264 1.00 65.06 173 TYR C O 1
ATOM 1598 N N . PRO D 1 3 ? -13.093 1.050 46.526 1.00 53.79 110 PRO D N 1
ATOM 1599 C CA . PRO D 1 3 ? -12.544 0.948 45.173 1.00 51.03 110 PRO D CA 1
ATOM 1600 C C . PRO D 1 3 ? -12.948 2.153 44.306 1.00 48.21 110 PRO D C 1
ATOM 1601 O O . PRO D 1 3 ? -14.141 2.418 44.125 1.00 50.05 110 PRO D O 1
ATOM 1603 N N . ARG D 1 4 ? -11.964 2.871 43.767 1.00 51.60 111 ARG D N 1
ATOM 1604 C CA . ARG D 1 4 ? -12.241 3.953 42.805 1.00 50.10 111 ARG D CA 1
ATOM 1605 C C . ARG D 1 4 ? -11.286 3.874 41.611 1.00 52.01 111 ARG D C 1
ATOM 1606 O O . ARG D 1 4 ? -10.247 3.216 41.677 1.00 52.11 111 ARG D O 1
ATOM 1608 N N . GLY D 1 5 ? -11.654 4.523 40.509 1.00 51.14 112 GLY D N 1
ATOM 1609 C CA . GLY D 1 5 ? -10.856 4.462 39.300 1.00 37.26 112 GLY D CA 1
ATOM 1610 C C . GLY D 1 5 ? -10.576 3.063 38.773 1.00 39.89 112 GLY D C 1
ATOM 1611 O O . GLY D 1 5 ? -11.478 2.233 38.666 1.00 47.48 112 GLY D O 1
ATOM 1612 N N . PHE D 1 6 ? -9.322 2.817 38.404 1.00 35.64 113 PHE D N 1
ATOM 1613 C CA . PHE D 1 6 ? -8.952 1.547 37.773 1.00 35.86 113 PHE D CA 1
ATOM 1614 C C . PHE D 1 6 ? -9.059 0.388 38.785 1.00 39.46 113 PHE D C 1
ATOM 1615 O O . PHE D 1 6 ? -9.146 -0.778 38.413 1.00 45.20 113 PHE D O 1
ATOM 1623 N N . ALA D 1 7 ? -9.040 0.726 40.059 1.00 39.05 114 ALA D N 1
ATOM 1624 C CA . ALA D 1 7 ? -9.164 -0.290 41.103 1.00 49.44 114 ALA D CA 1
ATOM 1625 C C . ALA D 1 7 ? -10.548 -0.938 41.118 1.00 51.93 114 ALA D C 1
ATOM 1626 O O . ALA D 1 7 ? -10.717 -2.032 41.643 1.00 60.26 114 ALA D O 1
ATOM 1628 N N . ARG D 1 8 ? -11.535 -0.272 40.535 1.00 46.59 115 ARG D N 1
ATOM 1629 C CA . ARG D 1 8 ? -12.872 -0.840 40.403 1.00 50.71 115 ARG D CA 1
ATOM 1630 C C . ARG D 1 8 ? -12.942 -2.048 39.459 1.00 51.15 115 ARG D C 1
ATOM 1631 O O . ARG D 1 8 ? -13.933 -2.768 39.436 1.00 53.93 115 ARG D O 1
ATOM 1639 N N . GLY D 1 9 ? -11.893 -2.262 38.674 1.00 53.14 116 GLY D N 1
ATOM 1640 C CA . GLY D 1 9 ? -11.807 -3.416 37.791 1.00 54.30 116 GLY D CA 1
ATOM 1641 C C . GLY D 1 9 ? -12.737 -3.413 36.588 1.00 56.99 116 GLY D C 1
ATOM 1642 O O . GLY D 1 9 ? -13.118 -4.475 36.088 1.00 50.71 116 GLY D O 1
ATOM 1643 N N . LEU D 1 10 ? -13.105 -2.221 36.119 1.00 53.84 117 LEU D N 1
ATOM 1644 C CA . LEU D 1 10 ? -13.968 -2.100 34.951 1.00 50.10 117 LEU D CA 1
ATOM 1645 C C . LEU D 1 10 ? -13.151 -1.748 33.719 1.00 51.79 117 LEU D C 1
ATOM 1646 O O . LEU D 1 10 ? -11.993 -1.341 33.820 1.00 42.31 117 LEU D O 1
ATOM 1651 N N . GLU D 1 11 ? -13.758 -1.905 32.552 1.00 52.02 118 GLU D N 1
ATOM 1652 C CA . GLU D 1 11 ? -13.075 -1.552 31.321 1.00 52.92 118 GLU D CA 1
ATOM 1653 C C . GLU D 1 11 ? -13.378 -0.098 30.968 1.00 46.39 118 GLU D C 1
ATOM 1654 O O . GLU D 1 11 ? -14.537 0.328 31.008 1.00 45.60 118 GLU D O 1
ATOM 1660 N N . PRO D 1 12 ? -12.330 0.682 30.661 1.00 42.69 119 PRO D N 1
ATOM 1661 C CA . PRO D 1 12 ? -12.539 2.072 30.244 1.00 38.66 119 PRO D CA 1
ATOM 1662 C C . PRO D 1 12 ? -13.375 2.131 28.967 1.00 34.87 119 PRO D C 1
ATOM 1663 O O . PRO D 1 12 ? -13.152 1.346 28.056 1.00 41.56 119 PRO D O 1
ATOM 1667 N N . GLU D 1 13 ? -14.349 3.026 28.913 1.00 37.19 120 GLU D N 1
ATOM 1668 C CA . GLU D 1 13 ? -15.139 3.176 27.694 1.00 41.42 120 GLU D CA 1
ATOM 1669 C C . GLU D 1 13 ? -14.708 4.429 26.901 1.00 41.65 120 GLU D C 1
ATOM 1670 O O . GLU D 1 13 ? -14.407 4.356 25.715 1.00 39.89 120 GLU D O 1
ATOM 1676 N N . ARG D 1 14 ? -14.699 5.572 27.569 1.00 38.76 121 ARG D N 1
ATOM 1677 C CA . ARG D 1 14 ? -14.210 6.801 26.970 1.00 40.20 121 ARG D CA 1
ATOM 1678 C C . ARG D 1 14 ? -13.976 7.814 28.064 1.00 33.51 121 ARG D C 1
ATOM 1679 O O . ARG D 1 14 ? -14.592 7.771 29.128 1.00 39.00 121 ARG D O 1
ATOM 1687 N N . ILE D 1 15 ? -13.067 8.729 27.804 1.00 29.91 122 ILE D N 1
ATOM 1688 C CA . ILE D 1 15 ? -12.798 9.808 28.717 1.00 33.98 122 ILE D CA 1
ATOM 1689 C C . ILE D 1 15 ? -13.754 10.935 28.409 1.00 38.08 122 ILE D C 1
ATOM 1690 O O . ILE D 1 15 ? -13.911 11.313 27.263 1.00 39.57 122 ILE D O 1
ATOM 1695 N N . ILE D 1 16 ? -14.388 11.479 29.432 1.00 37.64 123 ILE D N 1
ATOM 1696 C CA . ILE D 1 16 ? -15.399 12.483 29.194 1.00 43.00 123 ILE D CA 1
ATOM 1697 C C . ILE D 1 16 ? -14.940 13.844 29.679 1.00 43.05 123 ILE D C 1
ATOM 1698 O O . ILE D 1 16 ? -15.637 14.829 29.500 1.00 45.25 123 ILE D O 1
ATOM 1703 N N . GLY D 1 17 ? -13.755 13.893 30.276 1.00 36.68 124 GLY D N 1
ATOM 1704 C CA . GLY D 1 17 ? -13.181 15.161 30.673 1.00 35.39 124 GLY D CA 1
ATOM 1705 C C . GLY D 1 17 ? -11.867 15.072 31.428 1.00 30.20 124 GLY D C 1
ATOM 1706 O O . GLY D 1 17 ? -11.344 13.992 31.626 1.00 33.12 124 GLY D O 1
ATOM 1707 N N . ALA D 1 18 ? -11.371 16.215 31.898 1.00 31.89 125 ALA D N 1
ATOM 1708 C CA . ALA D 1 18 ? -10.075 16.261 32.542 1.00 32.41 125 ALA D CA 1
ATOM 1709 C C . ALA D 1 18 ? -9.893 17.458 33.468 1.00 34.25 125 ALA D C 1
ATOM 1710 O O . ALA D 1 18 ? -10.606 18.467 33.397 1.00 33.37 125 ALA D O 1
ATOM 1712 N N . THR D 1 19 ? -8.917 17.347 34.355 1.00 30.15 126 THR D N 1
ATOM 1713 C CA . THR D 1 19 ? -8.549 18.476 35.181 1.00 36.18 126 THR D CA 1
ATOM 1714 C C . THR D 1 19 ? -7.126 18.373 35.689 1.00 32.43 126 THR D C 1
ATOM 1715 O O . THR D 1 19 ? -6.606 17.280 35.871 1.00 32.83 126 THR D O 1
ATOM 1719 N N . ASP D 1 20 ? -6.504 19.532 35.884 1.00 37.66 127 ASP D N 1
ATOM 1720 C CA . ASP D 1 20 ? -5.139 19.632 36.407 1.00 36.04 127 ASP D CA 1
ATOM 1721 C C . ASP D 1 20 ? -5.105 20.288 37.778 1.00 40.44 127 ASP D C 1
ATOM 1722 O O . ASP D 1 20 ? -4.058 20.732 38.239 1.00 40.76 127 ASP D O 1
ATOM 1727 N N . SER D 1 21 ? -6.249 20.353 38.432 1.00 37.98 128 SER D N 1
ATOM 1728 C CA . SER D 1 21 ? -6.313 21.105 39.683 1.00 48.06 128 SER D CA 1
ATOM 1729 C C . SER D 1 21 ? -5.620 20.383 40.828 1.00 47.33 128 SER D C 1
ATOM 1730 O O . SER D 1 21 ? -5.149 21.032 41.776 1.00 51.96 128 SER D O 1
ATOM 1733 N N . SER D 1 22 ? -5.558 19.050 40.752 1.00 41.54 129 SER D N 1
ATOM 1734 C CA . SER D 1 22 ? -4.912 18.261 41.815 1.00 45.47 129 SER D CA 1
ATOM 1735 C C . SER D 1 22 ? -3.416 18.536 41.839 1.00 43.40 129 SER D C 1
ATOM 1736 O O . SER D 1 22 ? -2.718 18.107 42.756 1.00 47.80 129 SER D O 1
ATOM 1739 N N . GLY D 1 23 ? -2.939 19.241 40.816 1.00 40.10 130 GLY D N 1
ATOM 1740 C CA . GLY D 1 23 ? -1.518 19.448 40.604 1.00 45.12 130 GLY D CA 1
ATOM 1741 C C . GLY D 1 23 ? -0.948 18.484 39.567 1.00 45.08 130 GLY D C 1
ATOM 1742 O O . GLY D 1 23 ? 0.181 18.651 39.097 1.00 45.74 130 GLY D O 1
ATOM 1743 N N . GLU D 1 24 ? -1.730 17.466 39.225 1.00 44.75 131 GLU D N 1
ATOM 1744 C CA . GLU D 1 24 ? -1.331 16.446 38.243 1.00 43.32 131 GLU D CA 1
ATOM 1745 C C . GLU D 1 24 ? -2.492 16.284 37.274 1.00 37.52 131 GLU D C 1
ATOM 1746 O O . GLU D 1 24 ? -3.633 16.471 37.667 1.00 36.11 131 GLU D O 1
ATOM 1752 N N . LEU D 1 25 ? -2.234 15.936 36.010 1.00 26.60 132 LEU D N 1
ATOM 1753 C CA . LEU D 1 25 ? -3.341 15.726 35.090 1.00 23.16 132 LEU D CA 1
ATOM 1754 C C . LEU D 1 25 ? -4.173 14.470 35.438 1.00 30.51 132 LEU D C 1
ATOM 1755 O O . LEU D 1 25 ? -3.627 13.402 35.684 1.00 30.29 132 LEU D O 1
ATOM 1760 N N A M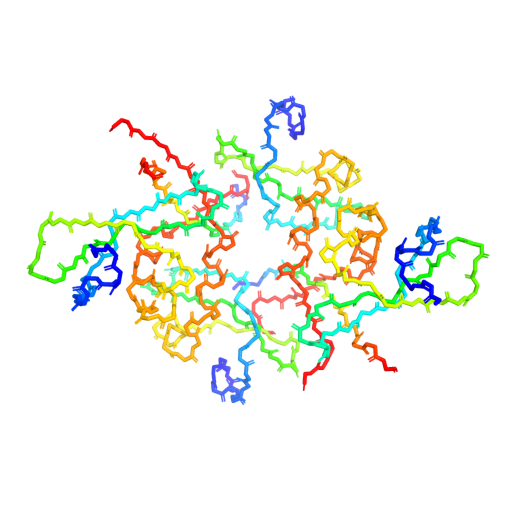ET D 1 26 ? -5.498 14.635 35.470 0.47 26.74 133 MET D N 1
ATOM 1761 N N B MET D 1 26 ? -5.494 14.617 35.483 0.53 26.70 133 MET D N 1
ATOM 1762 C CA A MET D 1 26 ? -6.424 13.541 35.745 0.47 31.59 133 MET D CA 1
ATOM 1763 C CA B MET D 1 26 ? -6.356 13.463 35.676 0.53 30.74 133 MET D CA 1
ATOM 1764 C C A MET D 1 26 ? -7.506 13.485 34.676 0.47 31.71 133 MET D C 1
ATOM 1765 C C B MET D 1 26 ? -7.484 13.471 34.671 0.53 31.71 133 MET D C 1
ATOM 1766 O O A MET D 1 26 ? -7.913 14.521 34.158 0.47 32.01 133 MET D O 1
ATOM 1767 O O B MET D 1 26 ? -7.902 14.526 34.201 0.53 32.06 133 MET D O 1
ATOM 1776 N N . PHE D 1 27 ? -7.978 12.284 34.354 1.00 32.22 134 PHE D N 1
ATOM 1777 C CA . PHE D 1 27 ? -9.073 12.129 33.408 1.00 36.13 134 PHE D CA 1
ATOM 1778 C C . PHE D 1 27 ? -10.315 11.663 34.145 1.00 39.80 134 PHE D C 1
ATOM 1779 O O . PHE D 1 27 ? -10.220 10.836 35.051 1.00 37.09 134 PHE D O 1
ATOM 1787 N N . LEU D 1 28 ? -11.472 12.189 33.761 1.00 37.04 135 LEU D N 1
ATOM 1788 C CA . LEU D 1 28 ? -12.750 11.656 34.227 1.00 37.85 135 LEU D CA 1
ATOM 1789 C C . LEU D 1 28 ? -13.151 10.535 33.275 1.00 36.51 135 LEU D C 1
ATOM 1790 O O . LEU D 1 28 ? -13.446 10.758 32.082 1.00 34.47 135 LEU D O 1
ATOM 1795 N N . MET D 1 29 ? -13.111 9.312 33.796 1.00 35.65 136 MET D N 1
ATOM 1796 C CA . MET D 1 29 ? -13.326 8.134 32.985 1.00 37.89 136 MET D CA 1
ATOM 1797 C C . MET D 1 29 ? -14.727 7.560 33.056 1.00 43.94 136 MET D C 1
ATOM 1798 O O . MET D 1 29 ? -15.251 7.295 34.140 1.00 41.65 136 MET D O 1
ATOM 1803 N N . LYS D 1 30 ? -15.310 7.332 31.891 1.00 39.84 137 LYS D N 1
ATOM 1804 C CA . LYS D 1 30 ? -16.527 6.561 31.801 1.00 45.09 137 LYS D CA 1
ATOM 1805 C C . LYS D 1 30 ? -16.097 5.095 31.643 1.00 41.55 137 LYS D C 1
ATOM 1806 O O . LYS D 1 30 ? -15.220 4.792 30.828 1.00 42.34 137 LYS D O 1
ATOM 1812 N N . TRP D 1 31 ? -16.690 4.200 32.434 1.00 42.09 138 TRP D N 1
ATOM 1813 C CA . TRP D 1 31 ? -16.388 2.757 32.367 1.00 39.22 138 TRP D CA 1
ATOM 1814 C C . TRP D 1 31 ? -17.502 2.003 31.661 1.00 42.88 138 TRP D C 1
ATOM 1815 O O . TRP D 1 31 ? -18.666 2.379 31.757 1.00 55.08 138 TRP D O 1
ATOM 1826 N N . LYS D 1 32 ? -17.161 0.939 30.952 1.00 46.32 139 LYS D N 1
ATOM 1827 C CA . LYS D 1 32 ? -18.184 0.186 30.256 1.00 59.05 139 LYS D CA 1
ATOM 1828 C C . LYS D 1 32 ? -19.268 -0.259 31.242 1.00 65.53 139 LYS D C 1
ATOM 1829 O O . LYS D 1 32 ? -18.982 -0.528 32.410 1.00 53.74 139 LYS D O 1
ATOM 1835 N N . ASN D 1 33 ? -20.510 -0.282 30.760 1.00 81.13 140 ASN D N 1
ATOM 1836 C CA . ASN D 1 33 ? -21.694 -0.610 31.562 1.00 95.97 140 ASN D CA 1
ATOM 1837 C C . ASN D 1 33 ? -21.721 -0.060 32.998 1.00 96.34 140 ASN D C 1
ATOM 1838 O O . ASN D 1 33 ? -21.951 -0.800 33.954 1.00 102.93 140 ASN D O 1
ATOM 1843 N N . SER D 1 34 ? -21.496 1.241 33.143 1.00 84.18 141 SER D N 1
ATOM 1844 C CA . SER D 1 34 ? -21.659 1.913 34.430 1.00 73.59 141 SER D CA 1
ATOM 1845 C C . SER D 1 34 ? -21.947 3.382 34.182 1.00 76.91 141 SER D C 1
ATOM 1846 O O . SER D 1 34 ? -21.625 3.905 33.121 1.00 83.61 141 SER D O 1
ATOM 1849 N N . ASP D 1 35 ? -22.553 4.052 35.150 1.00 71.45 142 ASP D N 1
ATOM 1850 C CA . ASP D 1 35 ? -22.877 5.460 34.979 1.00 73.96 142 ASP D CA 1
ATOM 1851 C C . ASP D 1 35 ? -22.207 6.307 36.048 1.00 67.42 142 ASP D C 1
ATOM 1852 O O . ASP D 1 35 ? -22.466 7.506 36.173 1.00 64.89 142 ASP D O 1
ATOM 1857 N N . GLU D 1 36 ? -21.343 5.675 36.827 1.00 59.32 143 GLU D N 1
ATOM 1858 C CA . GLU D 1 36 ? -20.548 6.411 37.788 1.00 61.49 143 GLU D CA 1
ATOM 1859 C C . GLU D 1 36 ? -19.134 6.537 37.258 1.00 52.50 143 GLU D C 1
ATOM 1860 O O . GLU D 1 36 ? -18.357 5.589 37.328 1.00 46.93 143 GLU D O 1
ATOM 1866 N N . ALA D 1 37 ? -18.811 7.707 36.718 1.00 46.94 144 ALA D N 1
ATOM 1867 C CA . ALA D 1 37 ? -17.474 7.982 36.209 1.00 46.72 144 ALA D CA 1
ATOM 1868 C C . ALA D 1 37 ? -16.618 8.480 37.358 1.00 51.62 144 ALA D C 1
ATOM 1869 O O . ALA D 1 37 ? -17.142 9.056 38.306 1.00 51.27 144 ALA D O 1
ATOM 1871 N N . ASP D 1 38 ? -15.307 8.261 37.293 1.00 41.48 145 ASP D N 1
ATOM 1872 C CA . ASP D 1 38 ? -14.424 8.781 38.340 1.00 44.51 145 ASP D CA 1
ATOM 1873 C C . ASP D 1 38 ? -13.034 9.164 37.830 1.00 38.50 145 ASP D C 1
ATOM 1874 O O . ASP D 1 38 ? -12.657 8.822 36.704 1.00 38.40 145 ASP D O 1
ATOM 1879 N N . LEU D 1 39 ? -12.276 9.885 38.653 1.00 41.75 146 LEU D N 1
ATOM 1880 C CA . LEU D 1 39 ? -10.991 10.406 38.188 1.00 40.79 146 LEU D CA 1
ATOM 1881 C C . LEU D 1 39 ? -9.936 9.332 38.200 1.00 39.68 146 LEU D C 1
ATOM 1882 O O . LEU D 1 39 ? -9.859 8.541 39.135 1.00 36.71 146 LEU D O 1
ATOM 1887 N N . VAL D 1 40 ? -9.115 9.296 37.162 1.00 39.41 147 VAL D N 1
ATOM 1888 C CA . VAL D 1 40 ? -7.931 8.445 37.179 1.00 36.13 147 VAL D CA 1
ATOM 1889 C C . VAL D 1 40 ? -6.719 9.298 36.797 1.00 34.28 147 VAL D C 1
ATOM 1890 O O . VAL D 1 40 ? -6.843 10.268 36.035 1.00 34.12 147 VAL D O 1
ATOM 1894 N N . PRO D 1 41 ? -5.541 8.954 37.320 1.00 35.80 148 PRO D N 1
ATOM 1895 C CA . PRO D 1 41 ? -4.412 9.757 36.842 1.00 29.80 148 PRO D CA 1
ATOM 1896 C C . PRO D 1 41 ? -4.075 9.515 35.354 1.00 32.10 148 PRO D C 1
ATOM 1897 O O . PRO D 1 41 ? -4.162 8.384 34.839 1.00 28.35 148 PRO D O 1
ATOM 1901 N N . ALA D 1 42 ? -3.698 10.597 34.670 1.00 31.11 149 ALA D N 1
ATOM 1902 C CA . ALA D 1 42 ? -3.303 10.531 33.273 1.00 33.20 149 ALA D CA 1
ATOM 1903 C C . ALA D 1 42 ? -2.175 9.541 33.067 1.00 31.28 149 ALA D C 1
ATOM 1904 O O . ALA D 1 42 ? -2.163 8.791 32.095 1.00 32.41 149 ALA D O 1
ATOM 1906 N N . LYS D 1 43 ? -1.226 9.530 33.995 1.00 33.39 150 LYS D N 1
ATOM 1907 C CA . LYS D 1 43 ? -0.091 8.606 33.910 1.00 37.78 150 LYS D CA 1
ATOM 1908 C C . LYS D 1 43 ? -0.540 7.148 33.823 1.00 36.74 150 LYS D C 1
ATOM 1909 O O . LYS D 1 43 ? 0.036 6.362 33.091 1.00 36.92 150 LYS D O 1
ATOM 1915 N N . GLU D 1 44 ? -1.578 6.787 34.571 1.00 35.71 151 GLU D N 1
ATOM 1916 C CA . GLU D 1 44 ? -2.084 5.419 34.527 1.00 34.64 151 GLU D CA 1
ATOM 1917 C C . GLU D 1 44 ? -2.877 5.135 33.251 1.00 31.44 151 GLU D C 1
ATOM 1918 O O . GLU D 1 44 ? -2.759 4.059 32.654 1.00 34.19 151 GLU D O 1
ATOM 1924 N N . ALA D 1 45 ? -3.709 6.092 32.849 1.00 31.48 152 ALA D N 1
ATOM 1925 C CA . ALA D 1 45 ? -4.510 5.960 31.626 1.00 27.93 152 ALA D CA 1
ATOM 1926 C C . ALA D 1 45 ? -3.663 5.851 30.369 1.00 29.68 152 ALA D C 1
ATOM 1927 O O . ALA D 1 45 ? -3.996 5.103 29.461 1.00 30.67 152 ALA D O 1
ATOM 1929 N N . ASN D 1 46 ? -2.573 6.612 30.313 1.00 27.05 153 ASN D N 1
ATOM 1930 C CA . ASN D 1 46 ? -1.709 6.633 29.147 1.00 26.20 153 ASN D CA 1
ATOM 1931 C C . ASN D 1 46 ? -1.165 5.249 28.875 1.00 28.10 153 ASN D C 1
ATOM 1932 O O . ASN D 1 46 ? -0.922 4.884 27.730 1.00 31.90 153 ASN D O 1
ATOM 1937 N N . VAL D 1 47 ? -0.936 4.510 29.949 1.00 29.06 154 VAL D N 1
ATOM 1938 C CA . VAL D 1 47 ? -0.336 3.185 29.904 1.00 37.14 154 VAL D CA 1
ATOM 1939 C C . VAL D 1 47 ? -1.408 2.121 29.671 1.00 33.94 154 VAL D C 1
ATOM 1940 O O . VAL D 1 47 ? -1.295 1.285 28.784 1.00 36.18 154 VAL D O 1
ATOM 1944 N N . LYS D 1 48 ? -2.457 2.172 30.474 1.00 31.65 155 LYS D N 1
ATOM 1945 C CA . LYS D 1 48 ? -3.490 1.158 30.459 1.00 35.71 155 LYS D CA 1
ATOM 1946 C C . LYS D 1 48 ? -4.479 1.273 29.299 1.00 40.57 155 LYS D C 1
ATOM 1947 O O . LYS D 1 48 ? -5.015 0.262 28.844 1.00 34.89 155 LYS D O 1
ATOM 1953 N N . CYS D 1 49 ? -4.739 2.490 28.810 1.00 26.51 156 CYS D N 1
ATOM 1954 C CA . CYS D 1 49 ? -5.620 2.609 27.664 1.00 23.38 156 CYS D CA 1
ATOM 1955 C C . CYS D 1 49 ? -5.203 3.776 26.760 1.00 25.57 156 CYS D C 1
ATOM 1956 O O . CYS D 1 49 ? -5.936 4.734 26.638 1.00 26.58 156 CYS D O 1
ATOM 1959 N N . PRO D 1 50 ? -4.005 3.693 26.168 1.00 28.52 157 PRO D N 1
ATOM 1960 C CA . PRO D 1 50 ? -3.481 4.792 25.351 1.00 28.25 157 PRO D CA 1
ATOM 1961 C C . PRO D 1 50 ? -4.413 5.215 24.222 1.00 29.61 157 PRO D C 1
ATOM 1962 O O . PRO D 1 50 ? -4.483 6.405 23.967 1.00 20.14 157 PRO D O 1
ATOM 1966 N N . GLN D 1 51 ? -5.136 4.307 23.573 1.00 21.78 158 GLN D N 1
ATOM 1967 C CA . GLN D 1 51 ? -5.955 4.722 22.434 1.00 25.17 158 GLN D CA 1
ATOM 1968 C C . GLN D 1 51 ? -7.171 5.527 22.887 1.00 23.60 158 GLN D C 1
ATOM 1969 O O . GLN D 1 51 ? -7.643 6.423 22.202 1.00 26.67 158 GLN D O 1
ATOM 1975 N N . VAL D 1 52 ? -7.646 5.224 24.090 1.00 26.10 159 VAL D N 1
ATOM 1976 C CA . VAL D 1 52 ? -8.746 5.969 24.678 1.00 25.28 159 VAL D CA 1
ATOM 1977 C C . VAL D 1 52 ? -8.320 7.395 25.032 1.00 22.28 159 VAL D C 1
ATOM 1978 O O . VAL D 1 52 ? -9.075 8.366 24.834 1.00 23.20 159 VAL D O 1
ATOM 1982 N N . VAL D 1 53 ? -7.107 7.520 25.572 1.00 24.39 160 VAL D N 1
ATOM 1983 C CA . VAL D 1 53 ? -6.518 8.831 25.795 1.00 20.52 160 VAL D CA 1
ATOM 1984 C C . VAL D 1 53 ? -6.333 9.575 24.460 1.00 17.50 160 VAL D C 1
ATOM 1985 O O . VAL D 1 53 ? -6.633 10.740 24.345 1.00 21.16 160 VAL D O 1
ATOM 1989 N N . ILE D 1 54 ? -5.773 8.894 23.474 1.00 21.59 161 ILE D N 1
ATOM 1990 C CA . ILE D 1 54 ? -5.502 9.540 22.192 1.00 20.30 161 ILE D CA 1
ATOM 1991 C C . ILE D 1 54 ? -6.815 10.001 21.555 1.00 19.74 161 ILE D C 1
ATOM 1992 O O . ILE D 1 54 ? -6.891 11.101 20.986 1.00 18.62 161 ILE D O 1
ATOM 1997 N N A SER D 1 55 ? -7.855 9.179 21.654 0.60 19.80 162 SER D N 1
ATOM 1998 N N B SER D 1 55 ? -7.852 9.168 21.643 0.40 20.27 162 SER D N 1
ATOM 1999 C CA A SER D 1 55 ? -9.139 9.554 21.056 0.60 22.03 162 SER D CA 1
ATOM 2000 C CA B SER D 1 55 ? -9.152 9.529 21.067 0.40 22.82 162 SER D CA 1
ATOM 2001 C C A SER D 1 55 ? -9.673 10.832 21.689 0.60 23.19 162 SER D C 1
ATOM 2002 C C B SER D 1 55 ? -9.654 10.828 21.683 0.40 23.05 162 SER D C 1
ATOM 2003 O O A SER D 1 55 ? -10.232 11.698 21.015 0.60 23.53 162 SER D O 1
ATOM 2004 O O B SER D 1 55 ? -10.159 11.710 20.989 0.40 23.62 162 SER D O 1
ATOM 2009 N N . PHE D 1 56 ? -9.517 10.938 22.998 1.00 20.85 163 PHE D N 1
ATOM 2010 C CA . PHE D 1 56 ? -9.928 12.141 23.726 1.00 20.23 163 PHE D CA 1
ATOM 2011 C C . PHE D 1 56 ? -9.196 13.405 23.264 1.00 18.34 163 PHE D C 1
ATOM 2012 O O . PHE D 1 56 ? -9.818 14.457 23.064 1.00 17.69 163 PHE D O 1
ATOM 2020 N N . TYR D 1 57 ? -7.873 13.322 23.139 1.00 17.57 164 TYR D N 1
ATOM 2021 C CA . TYR D 1 57 ? -7.083 14.463 22.712 1.00 16.02 164 TYR D CA 1
ATOM 2022 C C . TYR D 1 57 ? -7.372 14.815 21.246 1.00 16.01 164 TYR D C 1
ATOM 2023 O O . TYR D 1 57 ? -7.495 15.999 20.868 1.00 17.88 164 TYR D O 1
ATOM 2032 N N . GLU D 1 58 ? -7.464 13.784 20.405 1.00 21.23 165 GLU D N 1
ATOM 2033 C CA . GLU D 1 58 ? -7.598 13.999 18.962 1.00 19.25 165 GLU D CA 1
ATOM 2034 C C . GLU D 1 58 ? -8.876 14.776 18.672 1.00 18.89 165 GLU D C 1
ATOM 2035 O O . GLU D 1 58 ? -8.938 15.664 17.790 1.00 17.07 165 GLU D O 1
ATOM 2041 N N . GLU D 1 59 ? -9.919 14.446 19.409 1.00 21.76 166 GLU D N 1
ATOM 2042 C CA . GLU D 1 59 ? -11.189 15.098 19.194 1.00 22.94 166 GLU D CA 1
ATOM 2043 C C . GLU D 1 59 ? -11.167 16.591 19.610 1.00 31.56 166 GLU D C 1
ATOM 2044 O O . GLU D 1 59 ? -11.980 17.404 19.139 1.00 27.45 166 GLU D O 1
ATOM 2050 N N . ARG D 1 60 ? -10.200 16.956 20.446 1.00 21.13 167 ARG D N 1
ATOM 2051 C CA . ARG D 1 60 ? -10.046 18.336 20.939 1.00 22.04 167 ARG D CA 1
ATOM 2052 C C . ARG D 1 60 ? -8.929 19.167 20.303 1.00 20.07 167 ARG D C 1
ATOM 2053 O O . ARG D 1 60 ? -8.702 20.328 20.656 1.00 20.84 167 ARG D O 1
ATOM 2061 N N . LEU D 1 61 ? -8.235 18.566 19.352 1.00 20.34 168 LEU D N 1
ATOM 2062 C CA . LEU D 1 61 ? -7.138 19.236 18.664 1.00 18.47 168 LEU D CA 1
ATOM 2063 C C . LEU D 1 61 ? -7.678 20.285 17.700 1.00 24.33 168 LEU D C 1
ATOM 2064 O O . LEU D 1 61 ? -8.556 19.997 16.900 1.00 23.94 168 LEU D O 1
ATOM 2069 N N . THR D 1 62 ? -7.177 21.509 17.803 1.00 16.56 169 THR D N 1
ATOM 2070 C CA . THR D 1 62 ? -7.480 22.529 16.809 1.00 21.78 169 THR D CA 1
ATOM 2071 C C . THR D 1 62 ? -6.240 23.357 16.559 1.00 17.51 169 THR D C 1
ATOM 2072 O O . THR D 1 62 ? -5.165 22.979 17.006 1.00 24.79 169 THR D O 1
ATOM 2076 N N . TRP D 1 63 ? -6.357 24.424 15.760 1.00 19.93 170 TRP D N 1
ATOM 2077 C CA . TRP D 1 63 ? -5.200 25.240 15.372 1.00 19.44 170 TRP D CA 1
ATOM 2078 C C . TRP D 1 63 ? -5.545 26.688 15.649 1.00 27.16 170 TRP D C 1
ATOM 2079 O O . TRP D 1 63 ? -6.640 27.147 15.315 1.00 26.52 170 TRP D O 1
ATOM 2090 N N . HIS D 1 64 ? -4.633 27.394 16.296 1.00 28.00 171 HIS D N 1
ATOM 2091 C CA . HIS D 1 64 ? -4.728 28.848 16.385 1.00 28.88 171 HIS D CA 1
ATOM 2092 C C . HIS D 1 64 ? -3.758 29.518 15.400 1.00 29.63 171 HIS D C 1
ATOM 2093 O O . HIS D 1 64 ? -2.933 28.848 14.803 1.00 31.24 171 HIS D O 1
ATOM 2100 N N . SER D 1 65 ? -3.895 30.820 15.178 1.00 22.36 172 SER D N 1
ATOM 2101 C CA . SER D 1 65 ? -3.114 31.486 14.146 1.00 23.35 172 SER D CA 1
ATOM 2102 C C . SER D 1 65 ? -2.261 32.626 14.689 1.00 30.29 172 SER D C 1
ATOM 2103 O O . SER D 1 65 ? -2.607 33.237 15.689 1.00 38.83 172 SER D O 1
ATOM 2106 N N . TYR D 1 66 ? -1.157 32.899 14.009 1.00 30.93 173 TYR D N 1
ATOM 2107 C CA . TYR D 1 66 ? -0.360 34.116 14.191 1.00 32.37 173 TYR D CA 1
ATOM 2108 C C . TYR D 1 66 ? -0.076 34.734 12.810 1.00 30.46 173 TYR D C 1
ATOM 2109 O O . TYR D 1 66 ? 0.390 34.047 11.885 1.00 32.20 173 TYR D O 1
ATOM 2118 N N . PRO D 1 67 ? -0.425 36.012 12.628 1.00 36.69 174 PRO D N 1
ATOM 2119 C CA . PRO D 1 67 ? -1.293 36.778 13.530 1.00 49.99 174 PRO D CA 1
ATOM 2120 C C . PRO D 1 67 ? -2.772 36.364 13.339 1.00 54.90 174 PRO D C 1
ATOM 2121 O O . PRO D 1 67 ? -3.614 36.474 14.242 1.00 60.11 174 PRO D O 1
ATOM 2125 N N . ASN E 2 2 ? 4.526 22.633 1.534 1.00 73.42 446 ASN E N 1
ATOM 2126 C CA . ASN E 2 2 ? 5.019 23.813 2.234 1.00 78.38 446 ASN E CA 1
ATOM 2127 C C . ASN E 2 2 ? 5.889 23.473 3.447 1.00 78.19 446 ASN E C 1
ATOM 2128 O O . ASN E 2 2 ? 5.494 22.689 4.316 1.00 75.97 446 ASN E O 1
ATOM 2133 N N . VAL E 2 3 ? 7.081 24.068 3.484 1.00 70.11 447 VAL E N 1
ATOM 2134 C CA . VAL E 2 3 ? 8.032 23.847 4.566 1.00 64.21 447 VAL E CA 1
ATOM 2135 C C . VAL E 2 3 ? 8.194 25.110 5.412 1.00 60.50 447 VAL E C 1
ATOM 2136 O O . VAL E 2 3 ? 8.092 26.238 4.906 1.00 58.72 447 VAL E O 1
ATOM 2140 N N . SER E 2 4 ? 8.448 24.908 6.699 1.00 48.31 448 SER E N 1
ATOM 2141 C CA . SER E 2 4 ? 8.694 26.003 7.626 1.00 40.49 448 SER E CA 1
ATOM 2142 C C . SER E 2 4 ? 9.929 25.680 8.438 1.00 29.86 448 SER E C 1
ATOM 2143 O O . SER E 2 4 ? 10.471 24.566 8.361 1.00 31.36 448 SER E O 1
ATOM 2146 N N . LEU E 2 5 ? 10.393 26.653 9.213 1.00 33.78 449 LEU E N 1
ATOM 2147 C CA . LEU E 2 5 ? 11.506 26.423 10.127 1.00 33.48 449 LEU E CA 1
ATOM 2148 C C . LEU E 2 5 ? 10.991 25.995 11.492 1.00 30.50 449 LEU E C 1
ATOM 2149 O O . LEU E 2 5 ? 10.029 26.588 12.022 1.00 30.29 449 LEU E O 1
ATOM 2154 N N . TYR E 2 6 ? 11.624 24.972 12.064 1.00 26.81 450 TYR E N 1
ATOM 2155 C CA . TYR E 2 6 ? 11.268 24.473 13.392 1.00 24.92 450 TYR E CA 1
ATOM 2156 C C . TYR E 2 6 ? 12.478 24.599 14.286 1.00 27.15 450 TYR E C 1
ATOM 2157 O O . TYR E 2 6 ? 13.580 24.193 13.902 1.00 26.22 450 TYR E O 1
ATOM 2166 N N . PRO E 2 7 ? 12.289 25.159 15.487 1.00 29.67 451 PRO E N 1
ATOM 2167 C CA . PRO E 2 7 ? 13.416 25.265 16.418 1.00 25.84 451 PRO E CA 1
ATOM 2168 C C . PRO E 2 7 ? 13.728 23.920 17.089 1.00 30.26 451 PRO E C 1
ATOM 2169 O O . PRO E 2 7 ? 12.829 23.161 17.466 1.00 27.91 451 PRO E O 1
ATOM 2173 N N . VAL E 2 8 ? 15.010 23.610 17.208 1.00 20.27 452 VAL E N 1
ATOM 2174 C CA . VAL E 2 8 ? 15.462 22.379 17.810 1.00 23.27 452 VAL E CA 1
ATOM 2175 C C . VAL E 2 8 ? 16.651 22.719 18.688 1.00 25.07 452 VAL E C 1
ATOM 2176 O O . VAL E 2 8 ? 17.442 23.593 18.354 1.00 27.62 452 VAL E O 1
ATOM 2180 N N . VAL E 2 9 ? 16.799 22.005 19.788 1.00 25.45 453 VAL E N 1
ATOM 2181 C CA . VAL E 2 9 ? 17.972 22.183 20.641 1.00 22.32 453 VAL E CA 1
ATOM 2182 C C . VAL E 2 9 ? 18.814 20.947 20.488 1.00 29.57 453 VAL E C 1
ATOM 2183 O O . VAL E 2 9 ? 18.431 19.860 20.954 1.00 26.07 453 VAL E O 1
ATOM 2187 N N . LYS E 2 10 ? 19.951 21.094 19.813 1.00 31.32 454 LYS E N 1
ATOM 2188 C CA . LYS E 2 10 ? 20.805 19.951 19.531 1.00 30.20 454 LYS E CA 1
ATOM 2189 C C . LYS E 2 10 ? 21.830 19.787 20.625 1.00 33.42 454 LYS E C 1
ATOM 2190 O O . LYS E 2 10 ? 22.636 20.678 20.879 1.00 33.91 454 LYS E O 1
ATOM 2196 N N . ILE E 2 11 ? 21.756 18.645 21.293 1.00 33.57 455 ILE E N 1
ATOM 2197 C CA . ILE E 2 11 ? 22.659 18.310 22.385 1.00 39.04 455 ILE E CA 1
ATOM 2198 C C . ILE E 2 11 ? 23.491 17.053 22.068 1.00 33.26 455 ILE E C 1
ATOM 2199 O O . ILE E 2 11 ? 22.980 16.019 21.614 1.00 29.90 455 ILE E O 1
ATOM 2204 N N . ARG E 2 12 ? 24.788 17.152 22.303 1.00 36.96 456 ARG E N 1
ATOM 2205 C CA . ARG E 2 12 ? 25.682 16.014 22.162 1.00 38.70 456 ARG E CA 1
ATOM 2206 C C . ARG E 2 12 ? 25.809 15.309 23.518 1.00 36.37 456 ARG E C 1
ATOM 2207 O O . ARG E 2 12 ? 26.116 15.931 24.510 1.00 39.52 456 ARG E O 1
ATOM 2215 N N . ARG E 2 13 ? 25.580 14.011 23.572 1.00 32.75 457 ARG E N 1
ATOM 2216 C CA . ARG E 2 13 ? 25.668 13.302 24.850 1.00 42.24 457 ARG E CA 1
ATOM 2217 C C . ARG E 2 13 ? 27.088 13.298 25.446 1.00 48.50 457 ARG E C 1
ATOM 2218 O O . ARG E 2 13 ? 28.061 13.050 24.749 1.00 50.46 457 ARG E O 1
ATOM 2226 N N . LEU E 2 14 ? 27.205 13.596 26.736 1.00 41.24 458 LEU E N 1
ATOM 2227 C CA . LEU E 2 14 ? 28.487 13.529 27.427 1.00 51.97 458 LEU E CA 1
ATOM 2228 C C . LEU E 2 14 ? 29.143 12.148 27.372 1.00 58.86 458 LEU E C 1
ATOM 2229 O O . LEU E 2 14 ? 28.455 11.123 27.415 1.00 67.24 458 LEU E O 1
ATOM 2234 N N . SER E 2 15 ? 30.473 12.141 27.315 1.00 67.37 459 SER E N 1
ATOM 2235 C CA . SER E 2 15 ? 31.273 10.942 27.520 1.00 68.58 459 SER E CA 1
ATOM 2236 C C . SER E 2 15 ? 32.377 11.222 28.533 1.00 69.57 459 SER E C 1
ATOM 2237 O O . SER E 2 15 ? 32.559 10.495 29.501 1.00 69.12 459 SER E O 1
ATOM 2240 N N . THR F 2 1 ? -3.315 38.633 4.216 1.00 49.43 445 THR F N 1
ATOM 2241 C CA . THR F 2 1 ? -2.598 38.499 5.469 1.00 45.68 445 THR F CA 1
ATOM 2242 C C . THR F 2 1 ? -1.901 37.161 5.494 1.00 36.91 445 THR F C 1
ATOM 2243 O O . THR F 2 1 ? -2.540 36.123 5.373 1.00 35.00 445 THR F O 1
ATOM 2247 N N . ASN F 2 2 ? -0.582 37.176 5.628 1.00 32.99 446 ASN F N 1
ATOM 2248 C CA . ASN F 2 2 ? 0.155 35.933 5.716 1.00 35.59 446 ASN F CA 1
ATOM 2249 C C . ASN F 2 2 ? -0.008 35.390 7.133 1.00 36.39 446 ASN F C 1
ATOM 2250 O O . ASN F 2 2 ? 0.250 36.102 8.113 1.00 36.46 446 ASN F O 1
ATOM 2255 N N . VAL F 2 3 ? -0.437 34.135 7.246 1.00 34.65 447 VAL F N 1
ATOM 2256 C CA . VAL F 2 3 ? -0.664 33.546 8.575 1.00 30.82 447 VAL F CA 1
ATOM 2257 C C . VAL F 2 3 ? 0.100 32.234 8.774 1.00 25.22 447 VAL F C 1
ATOM 2258 O O . VAL F 2 3 ? 0.475 31.537 7.818 1.00 29.10 447 VAL F O 1
ATOM 2262 N N . SER F 2 4 ? 0.308 31.890 10.029 1.00 25.16 448 SER F N 1
ATOM 2263 C CA . SER F 2 4 ? 0.968 30.652 10.378 1.00 27.21 448 SER F CA 1
ATOM 2264 C C . SER F 2 4 ? 0.084 30.001 11.447 1.00 29.56 448 SER F C 1
ATOM 2265 O O . SER F 2 4 ? -0.370 30.699 12.353 1.00 27.68 448 SER F O 1
ATOM 2268 N N . LEU F 2 5 ? -0.210 28.698 11.308 1.00 26.82 449 LEU F N 1
ATOM 2269 C CA . LEU F 2 5 ? -1.097 27.993 12.248 1.00 25.40 449 LEU F CA 1
ATOM 2270 C C . LEU F 2 5 ? -0.292 27.107 13.187 1.00 26.00 449 LEU F C 1
ATOM 2271 O O . LEU F 2 5 ? 0.737 26.524 12.776 1.00 24.97 449 LEU F O 1
ATOM 2276 N N . TYR F 2 6 ? -0.756 26.982 14.431 1.00 18.99 450 TYR F N 1
ATOM 2277 C CA . TYR F 2 6 ? -0.116 26.084 15.376 1.00 21.31 450 TYR F CA 1
ATOM 2278 C C . TYR F 2 6 ? -1.178 25.273 16.120 1.00 23.32 450 TYR F C 1
ATOM 2279 O O . TYR F 2 6 ? -2.271 25.787 16.402 1.00 23.78 450 TYR F O 1
ATOM 2288 N N . PRO F 2 7 ? -0.889 23.997 16.374 1.00 17.87 451 PRO F N 1
ATOM 2289 C CA . PRO F 2 7 ? -1.826 23.065 17.005 1.00 17.14 451 PRO F CA 1
ATOM 2290 C C . PRO F 2 7 ? -1.974 23.327 18.519 1.00 24.13 451 PRO F C 1
ATOM 2291 O O . PRO F 2 7 ? -0.987 23.560 19.250 1.00 22.49 451 PRO F O 1
ATOM 2295 N N A VAL F 2 8 ? -3.221 23.246 18.972 0.47 17.19 452 VAL F N 1
ATOM 2296 N N B VAL F 2 8 ? -3.224 23.350 18.964 0.53 17.86 452 VAL F N 1
ATOM 2297 C CA A VAL F 2 8 ? -3.563 23.454 20.362 0.47 18.77 452 VAL F CA 1
ATOM 2298 C CA B VAL F 2 8 ? -3.573 23.452 20.374 0.53 18.73 452 VAL F CA 1
ATOM 2299 C C A VAL F 2 8 ? -4.586 22.389 20.731 0.47 20.51 452 VAL F C 1
ATOM 2300 C C B VAL F 2 8 ? -4.583 22.367 20.721 0.53 20.51 452 VAL F C 1
ATOM 2301 O O A VAL F 2 8 ? -5.386 21.973 19.892 0.47 23.88 452 VAL F O 1
ATOM 2302 O O B VAL F 2 8 ? -5.360 21.919 19.873 0.53 24.13 452 VAL F O 1
ATOM 2309 N N . VAL F 2 9 ? -4.564 21.927 21.971 1.00 17.79 453 VAL F N 1
ATOM 2310 C CA . VAL F 2 9 ? -5.579 20.993 22.420 1.00 18.99 453 VAL F CA 1
ATOM 2311 C C . VAL F 2 9 ? -6.484 21.678 23.462 1.00 24.34 453 VAL F C 1
ATOM 2312 O O . VAL F 2 9 ? -6.025 21.981 24.528 1.00 24.06 453 VAL F O 1
ATOM 2316 N N . LYS F 2 10 ? -7.760 21.897 23.159 1.00 19.66 454 LYS F N 1
ATOM 2317 C CA . LYS F 2 10 ? -8.625 22.672 24.057 1.00 26.83 454 LYS F CA 1
ATOM 2318 C C . LYS F 2 10 ? -9.358 21.779 25.036 1.00 27.43 454 LYS F C 1
ATOM 2319 O O . LYS F 2 10 ? -10.113 20.888 24.630 1.00 26.01 454 LYS F O 1
ATOM 2325 N N . ILE F 2 11 ? -9.135 21.995 26.336 1.00 23.68 455 ILE F N 1
ATOM 2326 C CA . ILE F 2 11 ? -9.736 21.113 27.329 1.00 26.96 455 ILE F CA 1
ATOM 2327 C C . ILE F 2 11 ? -10.569 21.949 28.296 1.00 23.73 455 ILE F C 1
ATOM 2328 O O . ILE F 2 11 ? -10.121 22.993 28.752 1.00 22.93 455 ILE F O 1
ATOM 2333 N N . ARG F 2 12 ? -11.770 21.480 28.609 1.00 28.38 456 ARG F N 1
ATOM 2334 C CA . ARG F 2 12 ? -12.553 22.090 29.692 1.00 29.85 456 ARG F CA 1
ATOM 2335 C C . ARG F 2 12 ? -11.995 21.629 31.058 1.00 18.02 456 ARG F C 1
ATOM 2336 O O . ARG F 2 12 ? -11.950 20.410 31.338 1.00 27.91 456 ARG F O 1
ATOM 2344 N N . ARG F 2 13 ? -11.530 22.564 31.867 1.00 24.85 457 ARG F N 1
ATOM 2345 C CA . ARG F 2 13 ? -11.149 22.212 33.236 1.00 27.77 457 ARG F CA 1
ATOM 2346 C C . ARG F 2 13 ? -12.379 21.769 34.057 1.00 34.08 457 ARG F C 1
ATOM 2347 O O . ARG F 2 13 ? -13.265 22.577 34.308 1.00 31.60 457 ARG F O 1
ATOM 2355 N N . LEU F 2 14 ? -12.443 20.492 34.441 1.00 34.68 458 LEU F N 1
ATOM 2356 C CA . LEU F 2 14 ? -13.504 19.994 35.356 1.00 40.98 458 LEU F CA 1
ATOM 2357 C C . LEU F 2 14 ? -13.202 20.229 36.839 1.00 57.39 458 LEU F C 1
ATOM 2358 O O . LEU F 2 14 ? -12.152 20.761 37.187 1.00 63.89 458 LEU F O 1
ATOM 2363 N N . SER F 2 15 ? -14.123 19.809 37.713 1.00 68.93 459 SER F N 1
ATOM 2364 C CA . SER F 2 15 ? -13.924 19.902 39.168 1.00 74.87 459 SER F CA 1
ATOM 2365 C C . SER F 2 15 ? -13.475 18.565 39.759 1.00 73.34 459 SER F C 1
ATOM 2366 O O . SER F 2 15 ? -13.512 17.542 39.072 1.00 62.02 459 SER F O 1
ATOM 2369 N N . LEU F 2 16 ? -13.066 18.595 41.031 1.00 78.25 460 LEU F N 1
ATOM 2370 C CA . LEU F 2 16 ? -12.528 17.430 41.754 1.00 81.98 460 LEU F CA 1
ATOM 2371 C C . LEU F 2 16 ? -11.118 17.032 41.300 1.00 84.64 460 LEU F C 1
ATOM 2372 O O . LEU F 2 16 ? -10.190 17.844 41.298 1.00 84.23 460 LEU F O 1
#

Sequence (292 aa):
KPRGFARGLEPERRIIGATDSSGELMFLMKWKNSDEADLVPAKEANVKCPQVVISSFYEERLTWHSYPKPRGFARGLEPERIIGATDSSGELMFLMKWKNSDEADLVPAKEANVKCPQVVISSFYEERLTWHSYPSPRGFARGLEPERIIGATDSSGELMFLMKWKNSDEADLVPAKEANVKCPQVVISSFYEERLTWHSYPRGFARGLEPERIIGATDSSGELMMFLMKWKNSDEADLVPAKEANVKCPQVVISSFYEERLTWHSYPNVSLYPVVKIRRLSTNVSLYPVVVKIRRLSL

GO terms:
  GO:0000792 heterochromatin (C, IDA)
  GO:0062072 histone H3K9me2/3 reader activity (F, IDA)
  GO:0005721 pericentric heterochromatin (C, IDA)
  GO:0031507 heterochromatin formation (P, IDA)
  GO:0160267 histone H1K26me1 reader activity (F, IDA)
  GO:0160268 histone H1K26me2 reader activity (F, IDA)
  GO:0005515 protein binding (F, IPI)
  GO:0019899 enzyme binding (F, IPI)
  GO:0000792 heterochromatin (C, TAS)
  GO:0003682 chromatin binding (F, TAS)
  GO:0005654 nucleoplasm (C, TAS)
  GO:0000781 chromosome, telomeric region (C, IDA)
  GO:0000781 chromosome, telomeric region (C, HDA)
  GO:1990226 histone methyltransferase binding (F, IPI)
  GO:0005654 nucleoplasm (C, IDA)
  GO:0016604 nuclear body (C, IDA)
  GO:0000775 chromosome, centromeric region (C, IDA)
  GO:0000785 chromatin (C, IDA)
  GO:0005634 nucleus (C, IDA)
  GO:0005819 spindle (C, IDA)

Nearest PDB structures (foldseek):
  3q6s-assembly2_B  TM=9.731E-01  e=1.820E-11  Homo sapiens
  8jzw-assembly2_B  TM=9.873E-01  e=4.312E-10  Homo sapiens
  5t1g-assembly1_A  TM=9.874E-01  e=1.046E-09  Homo sapiens
  6hw2-assembly1_B  TM=9.433E-01  e=4.894E-10  Homo sapiens
  3kup-assembly1_B  TM=9.866E-01  e=3.482E-09  Homo sapiens

InterPro domains:
  IPR000953 Chromo/chromo shadow domain [PS50013] (21-79)
  IPR000953 Chromo/chromo shadow domain [PS50013] (117-175)
  IPR000953 Chromo/chromo shadow domain [SM00298] (20-72)
  IPR000953 Chromo/chromo shadow domain [SM00298] (116-168)
  IPR008251 Chromo shadow domain [PF01393] (113-172)
  IPR008251 Chromo shadow domain [SM00300] (111-173)
  IPR016197 Chromo-like domain superfamily [SSF54160] (13-76)
  IPR016197 Chromo-like domain superfamily [SSF54160] (108-173)
  IPR017984 Chromo domain subgroup [PR00504] (18-26)
  IPR017984 Chromo domain subgroup [PR00504] (31-45)
  IPR017984 Chromo domain subgroup [PR00504] (46-58)
  IPR023779 Chromo domain, conserved site [PS00598] (38-58)
  IPR023780 Chromo domain [PF00385] (21-69)
  IPR051219 Heterochromatin-associated chromo domain-containing protein [PTHR22812] (1-182)

Secondary structure (DSSP, 8-state):
---GGGG---EEEEEEEE-TTSS-EEEEEETT-S-EEEEEHHHHHHHSHHHHHHHHHTTEEEE---/---GGGG-PPEEEEEEEE-TTSS-EEEEEETT-S--EEEEHHHHHHH-HHHHHHHHHTTEEEEEE--/--GGGG-PPEEEEEEEEEETTEEEEEEEETT-S--EEEEHHHHHHH-HHHHHHHHHTTEEES--/--GGGG-PPEEEEEEEE-TTSS-EEEEEETT-S--EEEEHHHHHHH-HHHHHHHHHHHEEEEEE-/--EEEEEEEEPBP-/---EEEEEEEEEB---

Organism: Homo sapiens (NCBI:txid9606)